Protein AF-A0A954Z255-F1 (afdb_monomer_lite)

Foldseek 3Di:
DDDDDDDPDDDDDDDDDDDDDDDDDDDDDDDDPDDDPPPPPDPPVPPPPPPPPQDALVNLLVLLCVQLVDDPVLSVQLSVLRNVLVVQLVVLVVVLDDDPVLVVLLVVLVVQCVVCVVVVPPVSVVVSVVSVVVSVVVSVVSCPVSVVSNVVSLVVSLVSSLVSDDPVSNVCSVLSSCCSVVVVPQPDQDLLNVVLLVVQLVPQPDQDPVLVVQLVVLSVVLVVVVVVCVVPPPDDPDPPPDDDPPCPVVVVVVVVVVNNVSSVVSLVSSLVSDDPVSSVSSNVSSVSNNPPPPPPPPPPPPPPDDDDDDDDDDDDDDDDDDDDDDDDD

Structure (mmCIF, N/CA/C/O backbone):
data_AF-A0A954Z255-F1
#
_entry.id   AF-A0A954Z255-F1
#
loop_
_atom_site.group_PDB
_atom_site.id
_atom_site.type_symbol
_atom_site.label_atom_id
_atom_site.label_alt_id
_atom_site.label_comp_id
_atom_site.label_asym_id
_atom_site.label_entity_id
_atom_site.label_seq_id
_atom_site.pdbx_PDB_ins_code
_atom_site.Cartn_x
_atom_site.Cartn_y
_atom_site.Cartn_z
_atom_site.occupancy
_atom_site.B_iso_or_equiv
_atom_site.auth_seq_id
_atom_site.auth_comp_id
_atom_site.auth_asym_id
_atom_site.auth_atom_id
_atom_site.pdbx_PDB_model_num
ATOM 1 N N . MET A 1 1 ? 10.035 11.587 32.155 1.00 38.03 1 MET A N 1
ATOM 2 C CA . MET A 1 1 ? 10.310 11.899 30.736 1.00 38.03 1 MET A CA 1
ATOM 3 C C . MET A 1 1 ? 9.639 10.821 29.891 1.00 38.03 1 MET A C 1
ATOM 5 O O . MET A 1 1 ? 10.026 9.667 30.000 1.00 38.03 1 MET A O 1
ATOM 9 N N . LYS A 1 2 ? 8.543 11.145 29.190 1.00 35.66 2 LYS A N 1
ATOM 10 C CA . LYS A 1 2 ? 7.736 10.174 28.426 1.00 35.66 2 LYS A CA 1
ATOM 11 C C . LYS A 1 2 ? 8.345 10.002 27.031 1.00 35.66 2 LYS A C 1
ATOM 13 O O . LYS A 1 2 ? 8.227 10.895 26.201 1.00 35.66 2 LYS A O 1
ATOM 18 N N . SER A 1 3 ? 9.007 8.878 26.787 1.00 32.59 3 SER A N 1
ATOM 19 C CA . SER A 1 3 ? 9.604 8.542 25.492 1.00 32.59 3 SER A CA 1
ATOM 20 C C . SER A 1 3 ? 8.514 8.205 24.469 1.00 32.59 3 SER A C 1
ATOM 22 O O . SER A 1 3 ? 7.921 7.130 24.524 1.00 32.59 3 SER A O 1
ATOM 24 N N . HIS A 1 4 ? 8.237 9.116 23.536 1.00 32.59 4 HIS A N 1
ATOM 25 C CA . HIS A 1 4 ? 7.459 8.812 22.333 1.00 32.59 4 HIS A CA 1
ATOM 26 C C . HIS A 1 4 ? 8.336 8.006 21.367 1.00 32.59 4 HIS A C 1
ATOM 28 O O . HIS A 1 4 ? 9.261 8.537 20.758 1.00 32.59 4 HIS A O 1
ATOM 34 N N . ARG A 1 5 ? 8.072 6.700 21.257 1.00 33.75 5 ARG A N 1
ATOM 35 C CA . ARG A 1 5 ? 8.634 5.844 20.206 1.00 33.75 5 ARG A CA 1
ATOM 36 C C . ARG A 1 5 ? 7.740 5.957 18.972 1.00 33.75 5 ARG A C 1
ATOM 38 O O . ARG A 1 5 ? 6.723 5.278 18.885 1.00 33.75 5 ARG A O 1
ATOM 45 N N . ILE A 1 6 ? 8.121 6.823 18.037 1.00 35.59 6 ILE A N 1
ATOM 46 C CA . ILE A 1 6 ? 7.519 6.899 16.701 1.00 35.59 6 ILE A CA 1
ATOM 47 C C . ILE A 1 6 ? 8.060 5.707 15.897 1.00 35.59 6 ILE A C 1
ATOM 49 O O . ILE A 1 6 ? 9.235 5.670 15.534 1.00 35.59 6 ILE A O 1
ATOM 53 N N . MET A 1 7 ? 7.226 4.685 15.686 1.00 31.86 7 MET A N 1
ATOM 54 C CA . MET A 1 7 ? 7.539 3.559 14.802 1.00 31.86 7 MET A CA 1
ATOM 55 C C . MET A 1 7 ? 7.321 3.984 13.346 1.00 31.86 7 MET A C 1
ATOM 57 O O . MET A 1 7 ? 6.190 4.030 12.875 1.00 31.86 7 MET A O 1
ATOM 61 N N . ILE A 1 8 ? 8.414 4.256 12.632 1.00 34.28 8 ILE A N 1
ATOM 62 C CA . ILE A 1 8 ? 8.422 4.516 11.186 1.00 34.28 8 ILE A CA 1
ATOM 63 C C . ILE A 1 8 ? 8.280 3.171 10.455 1.00 34.28 8 ILE A C 1
ATOM 65 O O . ILE A 1 8 ? 9.233 2.403 10.317 1.00 34.28 8 ILE A O 1
ATOM 69 N N . GLY A 1 9 ? 7.057 2.851 10.029 1.00 32.84 9 GLY A N 1
ATOM 70 C CA . GLY A 1 9 ? 6.710 1.617 9.325 1.00 32.84 9 GLY A CA 1
ATOM 71 C C . GLY A 1 9 ? 6.668 1.803 7.808 1.00 32.84 9 GLY A C 1
ATOM 72 O O . GLY A 1 9 ? 5.608 2.022 7.235 1.00 32.84 9 GLY A O 1
ATOM 73 N N . PHE A 1 10 ? 7.815 1.645 7.147 1.00 33.38 10 PHE A N 1
ATOM 74 C CA . PHE A 1 10 ? 7.992 1.710 5.689 1.00 33.38 10 PHE A CA 1
ATOM 75 C C . PHE A 1 10 ? 6.970 0.837 4.913 1.00 33.38 10 PHE A C 1
ATOM 77 O O . PHE A 1 10 ? 7.060 -0.393 4.907 1.00 33.38 10 PHE A O 1
ATOM 84 N N . CYS A 1 11 ? 6.025 1.455 4.191 1.00 34.75 11 CYS A N 1
ATOM 85 C CA . CYS A 1 11 ? 5.136 0.777 3.234 1.00 34.75 11 CYS A CA 1
ATOM 86 C C . CYS A 1 11 ? 5.281 1.364 1.821 1.00 34.75 11 CYS A C 1
ATOM 88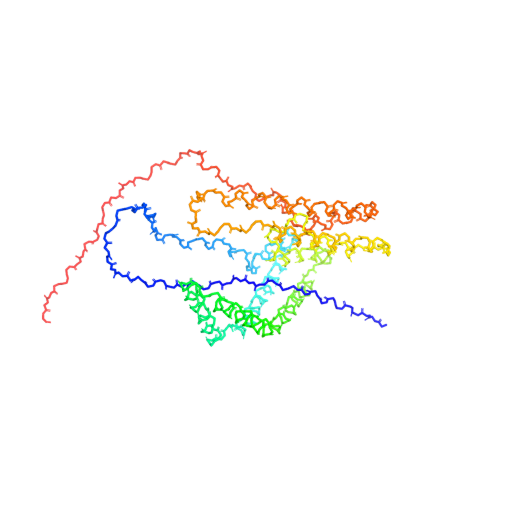 O O . CYS A 1 11 ? 4.541 2.244 1.388 1.00 34.75 11 CYS A O 1
ATOM 90 N N . VAL A 1 12 ? 6.232 0.822 1.055 1.00 35.41 12 VAL A N 1
ATOM 91 C CA . VAL A 1 12 ? 6.392 1.091 -0.381 1.00 35.41 12 VAL A CA 1
ATOM 92 C C . VAL A 1 12 ? 5.646 0.027 -1.178 1.00 35.41 12 VAL A C 1
ATOM 94 O O . VAL A 1 12 ? 6.147 -1.084 -1.303 1.00 35.41 12 VAL A O 1
ATOM 97 N N . LEU A 1 13 ? 4.474 0.355 -1.736 1.00 40.19 13 LEU A N 1
ATOM 98 C CA . LEU A 1 13 ? 3.851 -0.387 -2.846 1.00 40.19 13 LEU A CA 1
ATOM 99 C C . LEU A 1 13 ? 2.731 0.444 -3.510 1.00 40.19 13 LEU A C 1
ATOM 101 O O . LEU A 1 13 ? 1.550 0.262 -3.234 1.00 40.19 13 LEU A O 1
ATOM 105 N N . LEU A 1 14 ? 3.091 1.330 -4.446 1.00 38.03 14 LEU A N 1
ATOM 106 C CA . LEU A 1 14 ? 2.150 1.902 -5.420 1.00 38.03 14 LEU A CA 1
ATOM 107 C C . LEU A 1 14 ? 2.798 1.958 -6.809 1.00 38.03 14 LEU A C 1
ATOM 109 O O . LEU A 1 14 ? 3.447 2.927 -7.187 1.00 38.03 14 LEU A O 1
ATOM 113 N N . ALA A 1 15 ? 2.586 0.896 -7.585 1.00 41.97 15 ALA A N 1
ATOM 114 C CA . ALA A 1 15 ? 2.820 0.868 -9.023 1.00 41.97 15 ALA A CA 1
ATOM 115 C C . ALA A 1 15 ? 1.503 0.527 -9.735 1.00 41.97 15 ALA A C 1
ATOM 117 O O . ALA A 1 15 ? 0.815 -0.416 -9.346 1.00 41.97 15 ALA A O 1
ATOM 118 N N . GLY A 1 16 ? 1.173 1.272 -10.795 1.00 36.94 16 GLY A N 1
ATOM 119 C CA . GLY A 1 16 ? 0.166 0.858 -11.779 1.00 36.94 16 GLY A CA 1
ATOM 120 C C . GLY A 1 16 ? -0.993 1.829 -12.003 1.00 36.94 16 GLY A C 1
ATOM 121 O O . GLY A 1 16 ? -2.145 1.513 -11.710 1.00 36.94 16 GLY A O 1
ATOM 122 N N . LEU A 1 17 ? -0.706 2.981 -12.607 1.00 39.31 17 LEU A N 1
ATOM 123 C CA . LEU A 1 17 ? -1.680 3.746 -13.386 1.00 39.31 17 LEU A CA 1
ATOM 124 C C . LEU A 1 17 ? -1.096 3.877 -14.798 1.00 39.31 17 LEU A C 1
ATOM 126 O O . LEU A 1 17 ? -0.226 4.705 -15.041 1.00 39.31 17 LEU A O 1
ATOM 130 N N . CYS A 1 18 ? -1.502 2.967 -15.686 1.00 39.78 18 CYS A N 1
ATOM 131 C CA . CYS A 1 18 ? -1.151 2.994 -17.101 1.00 39.78 18 CYS A CA 1
ATOM 132 C C . CYS A 1 18 ? -2.041 4.008 -17.827 1.00 39.78 18 CYS A C 1
ATOM 134 O O . CYS A 1 18 ? -3.268 3.904 -17.752 1.00 39.78 18 CYS A O 1
ATOM 136 N N . SER A 1 19 ? -1.417 4.937 -18.549 1.00 39.34 19 SER A N 1
ATOM 137 C CA . SER A 1 19 ? -2.034 5.658 -19.662 1.00 39.34 19 SER A CA 1
ATOM 138 C C . SER A 1 19 ? -2.280 4.678 -20.810 1.00 39.34 19 SER A C 1
ATOM 140 O O . SER A 1 19 ? -1.422 3.856 -21.132 1.00 39.34 19 SER A O 1
ATOM 142 N N . THR A 1 20 ? -3.473 4.725 -21.390 1.00 33.75 20 THR A N 1
ATOM 143 C CA . THR A 1 20 ? -3.827 4.017 -22.623 1.00 33.75 20 THR A CA 1
ATOM 144 C C . THR A 1 20 ? -3.243 4.765 -23.822 1.00 33.75 20 THR A C 1
ATOM 146 O O . THR A 1 20 ? -3.476 5.971 -23.905 1.00 33.75 20 THR A O 1
ATOM 149 N N . PRO A 1 21 ? -2.538 4.109 -24.759 1.00 41.34 21 PRO A N 1
ATOM 150 C CA . PRO A 1 21 ? -2.228 4.729 -26.039 1.00 41.34 21 PRO A CA 1
ATOM 151 C C . PRO A 1 21 ? -3.484 4.768 -26.923 1.00 41.34 21 PRO A C 1
ATOM 153 O O . PRO A 1 21 ? -4.197 3.771 -27.052 1.00 41.34 21 PRO A O 1
ATOM 156 N N . VAL A 1 22 ? -3.739 5.928 -27.529 1.00 43.06 22 VAL A N 1
ATOM 157 C CA . VAL A 1 22 ? -4.608 6.077 -28.702 1.00 43.06 22 VAL A CA 1
ATOM 158 C C . VAL A 1 22 ? -3.923 5.346 -29.856 1.00 43.06 22 VAL A C 1
ATOM 160 O O . VAL A 1 22 ? -2.790 5.663 -30.201 1.00 43.06 22 VAL A O 1
ATOM 163 N N . SER A 1 23 ? -4.571 4.320 -30.410 1.00 49.09 23 SER A N 1
ATOM 164 C CA . SER A 1 23 ? -4.097 3.658 -31.629 1.00 49.09 23 SER A CA 1
ATOM 165 C C . SER A 1 23 ? -4.631 4.415 -32.837 1.00 49.09 23 SER A C 1
ATOM 167 O O . SER A 1 23 ? -5.836 4.422 -33.073 1.00 49.09 23 SER A O 1
ATOM 169 N N . ALA A 1 24 ? -3.730 5.053 -33.581 1.00 44.47 24 ALA A N 1
ATOM 170 C CA . ALA A 1 24 ? -4.001 5.548 -34.922 1.00 44.47 24 ALA A CA 1
ATOM 171 C C . ALA A 1 24 ? -4.117 4.347 -35.876 1.00 44.47 24 ALA A C 1
ATOM 173 O O . ALA A 1 24 ? -3.209 3.518 -35.958 1.00 44.47 24 ALA A O 1
ATOM 174 N N . GLN A 1 25 ? -5.259 4.230 -36.554 1.00 39.25 25 GLN A N 1
ATOM 175 C CA . GLN A 1 25 ? -5.482 3.245 -37.608 1.00 39.25 25 GLN A CA 1
ATOM 176 C C . GLN A 1 25 ? -4.667 3.645 -38.842 1.00 39.25 25 GLN A C 1
ATOM 178 O O . GLN A 1 25 ? -4.934 4.669 -39.464 1.00 39.25 25 GLN A O 1
ATOM 183 N N . SER A 1 26 ? -3.668 2.829 -39.177 1.00 40.38 26 SER A N 1
ATOM 184 C CA . SER A 1 26 ? -3.075 2.789 -40.513 1.00 40.38 26 SER A CA 1
ATOM 185 C C . SER A 1 26 ? -3.869 1.785 -41.340 1.00 40.38 26 SER A C 1
ATOM 187 O O . SER A 1 26 ? -3.930 0.601 -41.000 1.00 40.38 26 SER A O 1
ATOM 189 N N . ASP A 1 27 ? -4.509 2.298 -42.379 1.00 50.78 27 ASP A N 1
ATOM 190 C CA . ASP A 1 27 ? -5.245 1.570 -43.401 1.00 50.78 27 ASP A CA 1
ATOM 191 C C . ASP A 1 27 ? -4.283 1.254 -44.558 1.00 50.78 27 ASP A C 1
ATOM 193 O O . ASP A 1 27 ? -3.676 2.187 -45.092 1.00 50.78 27 ASP A O 1
ATOM 197 N N . LYS A 1 28 ? -4.083 -0.033 -44.893 1.00 44.47 28 LYS A N 1
ATOM 198 C CA . LYS A 1 28 ? -3.663 -0.551 -46.218 1.00 44.47 28 LYS A CA 1
ATOM 199 C C . LYS A 1 28 ? -3.587 -2.091 -46.230 1.00 44.47 28 LYS A C 1
ATOM 201 O O . LYS A 1 28 ? -3.225 -2.690 -45.221 1.00 44.47 28 LYS A O 1
ATOM 206 N N . GLY A 1 29 ? -3.989 -2.679 -47.369 1.00 43.31 29 GLY A N 1
ATOM 207 C CA . GLY A 1 29 ? -4.256 -4.109 -47.641 1.00 43.31 29 GLY A CA 1
ATOM 208 C C . GLY A 1 29 ? -3.037 -5.041 -47.545 1.00 43.31 29 GLY A C 1
ATOM 209 O O . GLY A 1 29 ? -1.983 -4.632 -47.078 1.00 43.31 29 GLY A O 1
ATOM 210 N N . GLU A 1 30 ? -3.063 -6.322 -47.903 1.00 42.22 30 GLU A N 1
ATOM 211 C CA . GLU A 1 30 ? -3.866 -7.134 -48.830 1.00 42.22 30 GLU A CA 1
ATOM 212 C C . GLU A 1 30 ? -3.840 -8.609 -48.353 1.00 42.22 30 GLU A C 1
ATOM 214 O O . GLU A 1 30 ? -3.198 -8.958 -47.360 1.00 42.22 30 GLU A O 1
ATOM 219 N N . ASP A 1 31 ? -4.584 -9.454 -49.057 1.00 51.31 31 ASP A N 1
ATOM 220 C CA . ASP A 1 31 ? -5.066 -10.791 -48.717 1.00 51.31 31 ASP A CA 1
ATOM 221 C C . ASP A 1 31 ? -4.037 -11.870 -48.322 1.00 51.31 31 ASP A C 1
ATOM 223 O O . ASP A 1 31 ? -3.046 -12.129 -49.001 1.00 51.31 31 ASP A O 1
ATOM 227 N N . GLY A 1 32 ? -4.375 -12.622 -47.266 1.00 41.59 32 GLY A N 1
ATOM 228 C CA . GLY A 1 32 ? -3.736 -13.891 -46.909 1.00 41.59 32 GLY A CA 1
ATOM 229 C C . GLY A 1 32 ? -4.738 -14.860 -46.254 1.00 41.59 32 GLY A C 1
ATOM 230 O O . GLY A 1 32 ? -5.440 -14.467 -45.315 1.00 41.59 32 GLY A O 1
ATOM 231 N N . PRO A 1 33 ? -4.847 -16.125 -46.711 1.00 51.81 33 PRO A N 1
ATOM 232 C CA . PRO A 1 33 ? -5.868 -17.052 -46.242 1.00 51.81 33 PRO A CA 1
ATOM 233 C C . PRO A 1 33 ? -5.452 -17.681 -44.907 1.00 51.81 33 PRO A C 1
ATOM 235 O O . PRO A 1 33 ? -4.473 -18.416 -44.810 1.00 51.81 33 PRO A O 1
ATOM 238 N N . GLY A 1 34 ? -6.220 -17.386 -43.859 1.00 46.38 34 GLY A N 1
ATOM 239 C CA . GLY A 1 34 ? -6.034 -17.967 -42.523 1.00 46.38 34 GLY A CA 1
ATOM 240 C C . GLY A 1 34 ? -6.585 -17.127 -41.371 1.00 46.38 34 GLY A C 1
ATOM 241 O O . GLY A 1 34 ? -6.186 -17.313 -40.219 1.00 46.38 34 GLY A O 1
ATOM 242 N N . ILE A 1 35 ? -7.479 -16.178 -41.663 1.00 42.88 35 ILE A N 1
ATOM 243 C CA . ILE A 1 35 ? -8.053 -15.255 -40.686 1.00 42.88 35 ILE A CA 1
ATOM 244 C C . ILE A 1 35 ? -8.985 -16.040 -39.759 1.00 42.88 35 ILE A C 1
ATOM 246 O O . ILE A 1 35 ? -10.134 -16.332 -40.086 1.00 42.88 35 ILE A O 1
ATOM 250 N N . ARG A 1 36 ? -8.492 -16.361 -38.557 1.00 51.91 36 ARG A N 1
ATOM 251 C CA . ARG A 1 36 ? -9.364 -16.651 -37.411 1.00 51.91 36 ARG A CA 1
ATOM 252 C C . ARG A 1 36 ? -10.358 -15.492 -37.299 1.00 51.91 36 ARG A C 1
ATOM 254 O O . ARG A 1 36 ? -9.891 -14.351 -37.317 1.00 51.91 36 ARG A O 1
ATOM 261 N N . PRO A 1 37 ? -11.673 -15.737 -37.165 1.00 47.69 37 PRO A N 1
ATOM 262 C CA . PRO A 1 37 ? -12.656 -14.665 -37.098 1.00 47.69 37 PRO A CA 1
ATOM 263 C C . PRO A 1 37 ? -12.237 -13.675 -36.011 1.00 47.69 37 PRO A C 1
ATOM 265 O O . PRO A 1 37 ? -12.186 -14.013 -34.824 1.00 47.69 37 PRO A O 1
ATOM 268 N N . ARG A 1 38 ? -11.860 -12.462 -36.438 1.00 52.19 38 ARG A N 1
ATOM 269 C CA . ARG A 1 38 ? -11.647 -11.325 -35.547 1.00 52.19 38 ARG A CA 1
ATOM 270 C C . ARG A 1 38 ? -12.945 -11.176 -34.773 1.00 52.19 38 ARG A C 1
ATOM 272 O O . ARG A 1 38 ? -13.984 -10.856 -35.344 1.00 52.19 38 ARG A O 1
ATOM 279 N N . ARG A 1 39 ? -12.882 -11.486 -33.479 1.00 52.66 39 ARG A N 1
ATOM 280 C CA . ARG A 1 39 ? -13.966 -11.240 -32.534 1.00 52.66 39 ARG A CA 1
ATOM 281 C C . ARG A 1 39 ? -14.413 -9.790 -32.753 1.00 52.66 39 ARG A C 1
ATOM 283 O O . ARG A 1 39 ? -13.548 -8.923 -32.641 1.00 52.66 39 ARG A O 1
ATOM 290 N N . PRO A 1 40 ? -15.686 -9.532 -33.095 1.00 47.28 40 PRO A N 1
ATOM 291 C CA . PRO A 1 40 ? -16.142 -8.183 -33.377 1.00 47.28 40 PRO A CA 1
ATOM 292 C C . PRO A 1 40 ? -15.815 -7.308 -32.169 1.00 47.28 40 PRO A C 1
ATOM 294 O O . PRO A 1 40 ? -16.218 -7.607 -31.039 1.00 47.28 40 PRO A O 1
ATOM 297 N N . GLU A 1 41 ? -15.007 -6.278 -32.409 1.00 46.97 41 GLU A N 1
ATOM 298 C CA . GLU A 1 41 ? -14.759 -5.194 -31.472 1.00 46.97 41 GLU A CA 1
ATOM 299 C C . GLU A 1 41 ? -16.074 -4.432 -31.321 1.00 46.97 41 GLU A C 1
ATOM 301 O O . GLU A 1 41 ? -16.345 -3.454 -32.007 1.00 46.97 41 GLU A O 1
ATOM 306 N N . GLY A 1 42 ? -16.954 -4.950 -30.465 1.00 42.09 42 GLY A N 1
ATOM 307 C CA . GLY A 1 42 ? -18.138 -4.218 -30.057 1.00 42.09 42 GLY A CA 1
ATOM 308 C C . GLY A 1 42 ? -17.705 -2.918 -29.362 1.00 42.09 42 GLY A C 1
ATOM 309 O O . GLY A 1 42 ? -16.772 -2.960 -28.548 1.00 42.09 42 GLY A O 1
ATOM 310 N N . PRO A 1 43 ? -18.384 -1.785 -29.612 1.00 49.56 43 PRO A N 1
ATOM 311 C CA . PRO A 1 43 ? -18.070 -0.483 -29.010 1.00 49.56 43 PRO A CA 1
ATOM 312 C C . PRO A 1 43 ? -18.171 -0.447 -27.466 1.00 49.56 43 PRO A C 1
ATOM 314 O O . PRO A 1 43 ? -17.808 0.545 -26.841 1.00 49.56 43 PRO A O 1
ATOM 317 N N . ASP A 1 44 ? -18.567 -1.551 -26.824 1.00 46.34 44 ASP A N 1
ATOM 318 C CA . ASP A 1 44 ? -18.686 -1.711 -25.368 1.00 46.34 44 ASP A CA 1
ATOM 319 C C . ASP A 1 44 ? -17.448 -2.310 -24.662 1.00 46.34 44 ASP A C 1
ATOM 321 O O . ASP A 1 44 ? -17.452 -2.551 -23.449 1.00 46.34 44 ASP A O 1
ATOM 325 N N . GLY A 1 45 ? -16.341 -2.531 -25.381 1.00 43.91 45 GLY A N 1
ATOM 326 C CA . GLY A 1 45 ? -15.133 -3.186 -24.853 1.00 43.91 45 GLY A CA 1
ATOM 327 C C . GLY A 1 45 ? -14.370 -2.447 -23.737 1.00 43.91 45 GLY A C 1
ATOM 328 O O . GLY A 1 45 ? -13.528 -3.054 -23.069 1.00 43.91 45 GLY A O 1
ATOM 329 N N . LEU A 1 46 ? -14.660 -1.168 -23.472 1.00 48.44 46 LEU A N 1
ATOM 330 C CA . LEU A 1 46 ? -13.920 -0.343 -22.499 1.00 48.44 46 LEU A CA 1
ATOM 331 C C . LEU A 1 46 ? -14.542 -0.290 -21.089 1.00 48.44 46 LEU A C 1
ATOM 333 O O . LEU A 1 46 ? -13.955 0.289 -20.171 1.00 48.44 46 LEU A O 1
ATOM 337 N N . GLN A 1 47 ? -15.678 -0.953 -20.847 1.00 45.41 47 GLN A N 1
ATOM 338 C CA . GLN A 1 47 ? -16.367 -0.885 -19.548 1.00 45.41 47 GLN A CA 1
ATOM 339 C C . GLN A 1 47 ? -15.823 -1.834 -18.462 1.00 45.41 47 GLN A C 1
ATOM 341 O O . GLN A 1 47 ? -16.344 -1.872 -17.345 1.00 45.41 47 GLN A O 1
ATOM 346 N N . ARG A 1 48 ? -14.688 -2.521 -18.674 1.00 45.22 48 ARG A N 1
ATOM 347 C CA . ARG A 1 48 ? -13.980 -3.250 -17.593 1.00 45.22 48 ARG A CA 1
ATOM 348 C C . ARG A 1 48 ? -13.255 -2.326 -16.593 1.00 45.22 48 ARG A C 1
ATOM 350 O O . ARG A 1 48 ? -12.297 -2.727 -15.936 1.00 45.22 48 ARG A O 1
ATOM 357 N N . ARG A 1 49 ? -13.759 -1.104 -16.390 1.00 48.50 49 ARG A N 1
ATOM 358 C CA . ARG A 1 49 ? -13.339 -0.140 -15.357 1.00 48.50 49 ARG A CA 1
ATOM 359 C C . ARG A 1 49 ? -14.081 -0.345 -14.020 1.00 48.50 49 ARG A C 1
ATOM 361 O O . ARG A 1 49 ? -14.171 0.569 -13.205 1.00 48.50 49 ARG A O 1
ATOM 368 N N . GLY A 1 50 ? -14.597 -1.550 -13.762 1.00 43.16 50 GLY A N 1
ATOM 369 C CA . GLY A 1 50 ? -15.489 -1.875 -12.635 1.00 43.16 50 GLY A CA 1
ATOM 370 C C . GLY A 1 50 ? -14.862 -1.937 -11.232 1.00 43.16 50 GLY A C 1
ATOM 371 O O . GLY A 1 50 ? -15.542 -2.292 -10.279 1.00 43.16 50 GLY A O 1
ATOM 372 N N . GLY A 1 51 ? -13.580 -1.607 -11.052 1.00 52.41 51 GLY A N 1
ATOM 373 C CA . GLY A 1 51 ? -12.893 -1.773 -9.759 1.00 52.41 51 GLY A CA 1
ATOM 374 C C . GLY A 1 51 ? -12.711 -0.509 -8.910 1.00 52.41 51 GLY A C 1
ATOM 375 O O . GLY A 1 51 ? -12.212 -0.610 -7.785 1.00 52.41 51 GLY A O 1
ATOM 376 N N . ARG A 1 52 ? -13.040 0.679 -9.440 1.00 53.34 52 ARG A N 1
ATOM 377 C CA . ARG A 1 52 ? -12.705 1.969 -8.801 1.00 53.34 52 ARG A CA 1
ATOM 378 C C . ARG A 1 52 ? -13.814 2.593 -7.951 1.00 53.34 52 ARG A C 1
ATOM 380 O O . ARG A 1 52 ? -13.509 3.513 -7.207 1.00 53.34 52 ARG A O 1
ATOM 387 N N . ARG A 1 53 ? -15.053 2.095 -8.017 1.00 54.31 53 ARG A N 1
ATOM 388 C CA . ARG A 1 53 ? -16.218 2.789 -7.432 1.00 54.31 53 ARG A CA 1
ATOM 389 C C . ARG A 1 53 ? -16.271 2.807 -5.894 1.00 54.31 53 ARG A C 1
ATOM 391 O O . ARG A 1 53 ? -16.914 3.684 -5.348 1.00 54.31 53 ARG A O 1
ATOM 398 N N . ASN A 1 54 ? -15.521 1.951 -5.189 1.00 60.66 54 ASN A N 1
ATOM 399 C CA . ASN A 1 54 ? -15.590 1.866 -3.716 1.00 60.66 54 ASN A CA 1
ATOM 400 C C . ASN A 1 54 ? -14.296 2.325 -3.022 1.00 60.66 54 ASN A C 1
ATOM 402 O O . ASN A 1 54 ? -13.803 1.633 -2.131 1.00 60.66 54 ASN A O 1
ATOM 406 N N . ARG A 1 55 ? -13.673 3.417 -3.482 1.00 72.25 55 ARG A N 1
ATOM 407 C CA . ARG A 1 55 ? -12.420 3.929 -2.884 1.00 72.25 55 ARG A CA 1
ATOM 408 C C . ARG A 1 55 ? -12.475 5.381 -2.400 1.00 72.25 55 ARG A C 1
ATOM 410 O O . ARG A 1 55 ? -11.474 5.826 -1.855 1.00 72.25 55 ARG A O 1
ATOM 417 N N . GLY A 1 56 ? -13.580 6.090 -2.625 1.00 88.38 56 GLY A N 1
ATOM 418 C CA . GLY A 1 56 ? -13.747 7.474 -2.170 1.00 88.38 56 GLY A CA 1
ATOM 419 C C . GLY A 1 56 ? -14.160 7.568 -0.702 1.00 88.38 56 GLY A C 1
ATOM 420 O O . GLY A 1 56 ? -14.443 6.540 -0.075 1.00 88.38 56 GLY A O 1
ATOM 421 N N . ALA A 1 57 ? -14.231 8.800 -0.195 1.00 91.69 57 ALA A N 1
ATOM 422 C CA . ALA A 1 57 ? -14.672 9.124 1.164 1.00 91.69 57 ALA A CA 1
ATOM 423 C C . ALA A 1 57 ? -15.946 8.364 1.590 1.00 91.69 57 ALA A C 1
ATOM 425 O O . ALA A 1 57 ? -15.964 7.744 2.650 1.00 91.69 57 ALA A O 1
ATOM 426 N N . ASP A 1 58 ? -16.967 8.296 0.728 1.00 91.81 58 ASP A N 1
ATOM 427 C CA . ASP A 1 58 ? -18.249 7.646 1.052 1.00 91.81 58 ASP A CA 1
ATOM 428 C C . ASP A 1 58 ? -18.111 6.137 1.314 1.00 91.81 58 ASP A C 1
ATOM 430 O O . ASP A 1 58 ? -18.786 5.573 2.171 1.00 91.81 58 ASP A O 1
ATOM 434 N N . ALA A 1 59 ? -17.190 5.463 0.618 1.00 91.06 59 ALA A N 1
ATOM 435 C CA . ALA A 1 59 ? -16.938 4.040 0.834 1.00 91.06 59 ALA A CA 1
ATOM 436 C C . ALA A 1 59 ? -16.167 3.776 2.137 1.00 91.06 59 ALA A C 1
ATOM 438 O O . ALA A 1 59 ? -16.260 2.679 2.687 1.00 91.06 59 ALA A O 1
ATOM 439 N N . GLN A 1 60 ? -15.377 4.746 2.607 1.00 92.19 60 GLN A N 1
ATOM 440 C CA . GLN A 1 60 ? -14.715 4.671 3.910 1.00 92.19 60 GLN A CA 1
ATOM 441 C C . GLN A 1 60 ? -15.711 4.957 5.028 1.00 92.19 60 GLN A C 1
ATOM 443 O O . GLN A 1 60 ? -15.769 4.186 5.982 1.00 92.19 60 GLN A O 1
ATOM 448 N N . LEU A 1 61 ? -16.547 5.985 4.853 1.00 94.88 61 LEU A N 1
ATOM 449 C CA . LEU A 1 61 ? -17.628 6.314 5.773 1.00 94.88 61 LEU A CA 1
ATOM 450 C C . LEU A 1 61 ? -18.571 5.129 5.968 1.00 94.88 61 LEU A C 1
ATOM 452 O O . LEU A 1 61 ? -18.854 4.782 7.104 1.00 94.88 61 LEU A O 1
ATOM 456 N N . ALA A 1 62 ? -19.002 4.470 4.888 1.00 93.56 62 ALA A N 1
ATOM 457 C CA . ALA A 1 62 ? -19.879 3.303 4.983 1.00 93.56 62 ALA A CA 1
ATOM 458 C C . ALA A 1 62 ? -19.281 2.205 5.880 1.00 93.56 62 ALA A C 1
ATOM 460 O O . ALA A 1 62 ? -19.971 1.671 6.737 1.00 93.56 62 ALA A O 1
ATOM 461 N N . LYS A 1 63 ? -17.978 1.922 5.755 1.00 92.31 63 LYS A N 1
ATOM 462 C CA . LYS A 1 63 ? -17.304 0.925 6.601 1.00 92.31 63 LYS A CA 1
ATOM 463 C C . LYS A 1 63 ? -17.192 1.358 8.061 1.00 92.31 63 LYS A C 1
ATOM 465 O O . LYS A 1 63 ? -17.422 0.543 8.945 1.00 92.31 63 LYS A O 1
ATOM 470 N N . LEU A 1 64 ? -16.818 2.617 8.303 1.00 94.38 64 LEU A N 1
ATOM 471 C CA . LEU A 1 64 ? -16.730 3.164 9.659 1.00 94.38 64 LEU A CA 1
ATOM 472 C C . LEU A 1 64 ? -18.107 3.162 10.326 1.00 94.38 64 LEU A C 1
ATOM 474 O O . LEU A 1 64 ? -18.235 2.759 11.475 1.00 94.38 64 LEU A O 1
ATOM 478 N N . ASN A 1 65 ? -19.142 3.538 9.580 1.00 96.06 65 ASN A N 1
ATOM 479 C CA . ASN A 1 65 ? -20.520 3.522 10.036 1.00 96.06 65 ASN A CA 1
ATOM 480 C C . ASN A 1 65 ? -21.017 2.104 10.348 1.00 96.06 65 ASN A C 1
ATOM 482 O O . ASN A 1 65 ? -21.610 1.891 11.400 1.00 96.06 65 ASN A O 1
ATOM 486 N N . ASP A 1 66 ? -20.751 1.137 9.468 1.00 94.38 66 ASP A N 1
ATOM 487 C CA . ASP A 1 66 ? -21.154 -0.258 9.672 1.00 94.38 66 ASP A CA 1
ATOM 488 C C . ASP A 1 66 ? -20.502 -0.868 10.925 1.00 94.38 66 ASP A C 1
ATOM 490 O O . ASP A 1 66 ? -21.132 -1.670 11.615 1.00 94.38 66 ASP A O 1
ATOM 494 N N . ALA A 1 67 ? -19.257 -0.488 11.227 1.00 93.44 67 ALA A N 1
ATOM 495 C CA . ALA A 1 67 ? -18.511 -1.026 12.360 1.00 93.44 67 ALA A CA 1
ATOM 496 C C . ALA A 1 67 ? -18.791 -0.293 13.684 1.00 93.44 67 ALA A C 1
ATOM 498 O O . ALA A 1 67 ? -18.996 -0.942 14.706 1.00 93.44 67 ALA A O 1
ATOM 499 N N . LEU A 1 68 ? -18.833 1.043 13.670 1.00 95.62 68 LEU A N 1
ATOM 500 C CA . LEU A 1 68 ? -18.887 1.882 14.879 1.00 95.62 68 LEU A CA 1
ATOM 501 C C . LEU A 1 68 ? -20.282 2.434 15.178 1.00 95.62 68 LEU A C 1
ATOM 503 O O . LEU A 1 68 ? -20.477 3.060 16.220 1.00 95.62 68 LEU A O 1
ATOM 507 N N . LYS A 1 69 ? -21.244 2.213 14.270 1.00 96.81 69 LYS A N 1
ATOM 508 C CA . LYS A 1 69 ? -22.630 2.696 14.373 1.00 96.81 69 LYS A CA 1
ATOM 509 C C . LYS A 1 69 ? -22.679 4.190 14.697 1.00 96.81 69 LYS A C 1
ATOM 511 O O . LYS A 1 69 ? -23.245 4.598 15.707 1.00 96.81 69 LYS A O 1
ATOM 516 N N . LEU A 1 70 ? -22.032 4.982 13.847 1.00 97.25 70 LEU A N 1
ATOM 517 C CA . LEU A 1 70 ? -21.955 6.434 13.995 1.00 97.25 70 LEU A CA 1
ATOM 518 C C . LEU A 1 70 ? -23.365 7.045 14.004 1.00 97.25 70 LEU A C 1
ATOM 520 O O . LEU A 1 70 ? -24.228 6.631 13.221 1.00 97.25 70 LEU A O 1
ATOM 524 N N . ASP A 1 71 ? -23.600 8.038 14.860 1.00 98.06 71 ASP A N 1
ATOM 525 C CA . ASP A 1 71 ? -24.832 8.827 14.793 1.00 98.06 71 ASP A CA 1
ATOM 526 C C . ASP A 1 71 ? -24.833 9.766 13.570 1.00 98.06 71 ASP A C 1
ATOM 528 O O . ASP A 1 71 ? -23.855 9.862 12.826 1.00 98.06 71 ASP A O 1
ATOM 532 N N . GLU A 1 72 ? -25.959 10.425 13.293 1.00 97.75 72 GLU A N 1
ATOM 533 C CA . GLU A 1 72 ? -26.090 11.259 12.092 1.00 97.75 72 GLU A CA 1
ATOM 534 C C . GLU A 1 72 ? -25.172 12.491 12.115 1.00 97.75 72 GLU A C 1
ATOM 536 O O . GLU A 1 72 ? -24.635 12.887 11.079 1.00 97.75 72 GLU A O 1
ATOM 541 N N . THR A 1 73 ? -24.929 13.066 13.293 1.00 98.06 73 THR A N 1
ATOM 542 C CA . THR A 1 73 ? -24.018 14.203 13.458 1.00 98.06 73 THR A CA 1
ATOM 543 C C . THR A 1 73 ? -22.579 13.756 13.210 1.00 98.06 73 THR A C 1
ATOM 545 O O . THR A 1 73 ? -21.897 14.328 12.358 1.00 98.06 73 THR A O 1
ATOM 548 N N . GLN A 1 74 ? -22.146 12.669 13.856 1.00 97.81 74 GLN A N 1
ATOM 549 C CA . GLN A 1 74 ? -20.832 12.053 13.665 1.00 97.81 74 GLN A CA 1
ATOM 550 C C . GLN A 1 74 ? -20.600 11.655 12.206 1.00 97.81 74 GLN A C 1
ATOM 552 O O . GLN A 1 74 ? -19.529 11.915 11.663 1.00 97.81 74 GLN A O 1
ATOM 557 N N . LYS A 1 75 ? -21.596 11.057 11.535 1.00 97.69 75 LYS A N 1
ATOM 558 C CA . LYS A 1 75 ? -21.489 10.699 10.112 1.00 97.69 75 LYS A CA 1
ATOM 559 C C . LYS A 1 75 ? -21.190 11.914 9.245 1.00 97.69 75 LYS A C 1
ATOM 561 O O . LYS A 1 75 ? -20.300 11.832 8.401 1.00 97.69 75 LYS A O 1
ATOM 566 N N . ASN A 1 76 ? -21.902 13.020 9.452 1.00 97.75 76 ASN A N 1
ATOM 567 C CA . ASN A 1 76 ? -21.703 14.243 8.677 1.00 97.75 76 ASN A CA 1
ATOM 568 C C . ASN A 1 76 ? -20.315 14.854 8.925 1.00 97.75 76 ASN A C 1
ATOM 570 O O . ASN A 1 76 ? -19.623 15.215 7.969 1.00 97.75 76 ASN A O 1
ATOM 574 N N . GLU A 1 77 ? -19.871 14.907 10.184 1.00 97.88 77 GLU A N 1
ATOM 575 C CA . GLU A 1 77 ? -18.542 15.416 10.543 1.00 97.88 77 GLU A CA 1
ATOM 576 C C . GLU A 1 77 ? -17.416 14.535 9.977 1.00 97.88 77 GLU A C 1
ATOM 578 O O . GLU A 1 77 ? -16.513 15.032 9.300 1.00 97.88 77 GLU A O 1
ATOM 583 N N . VAL A 1 78 ? -17.502 13.214 10.160 1.00 97.06 78 VAL A N 1
ATOM 584 C CA . VAL A 1 78 ? -16.526 12.251 9.626 1.00 97.06 78 VAL A CA 1
ATOM 585 C C . VAL A 1 78 ? -16.521 12.272 8.096 1.00 97.06 78 VAL A C 1
ATOM 587 O O . VAL A 1 78 ? -15.454 12.216 7.483 1.00 97.06 78 VAL A O 1
ATOM 590 N N . GLN A 1 79 ? -17.679 12.405 7.439 1.00 97.19 79 GLN A N 1
ATOM 591 C CA . GLN A 1 79 ? -17.739 12.535 5.982 1.00 97.19 79 GLN A CA 1
ATOM 592 C C . GLN A 1 79 ? -17.020 13.799 5.496 1.00 97.19 79 GLN A C 1
ATOM 594 O O . GLN A 1 79 ? -16.309 13.744 4.487 1.00 97.19 79 GLN A O 1
ATOM 599 N N . ALA A 1 80 ? -17.190 14.926 6.192 1.00 97.81 80 ALA A N 1
ATOM 600 C CA . ALA A 1 80 ? -16.504 16.171 5.864 1.00 97.81 80 ALA A CA 1
ATOM 601 C C . ALA A 1 80 ? -14.980 16.024 6.011 1.00 97.81 80 ALA A C 1
ATOM 603 O O . ALA A 1 80 ? -14.248 16.375 5.081 1.00 97.81 80 ALA A O 1
ATOM 604 N N . LEU A 1 81 ? -14.509 15.417 7.108 1.00 97.62 81 LEU A N 1
ATOM 605 C CA . LEU A 1 81 ? -13.088 15.125 7.336 1.00 97.62 81 LEU A CA 1
ATOM 606 C C . LEU A 1 81 ? -12.506 14.214 6.244 1.00 97.62 81 LEU A C 1
ATOM 608 O O . LEU A 1 81 ? -11.458 14.516 5.669 1.00 97.62 81 LEU A O 1
ATOM 612 N N . LEU A 1 82 ? -13.211 13.138 5.879 1.00 96.12 82 LEU A N 1
ATOM 613 C CA . LEU A 1 82 ? -12.781 12.216 4.822 1.00 96.12 82 LEU A CA 1
ATOM 614 C C . LEU A 1 82 ? -12.700 12.895 3.447 1.00 96.12 82 LEU A C 1
ATOM 616 O O . LEU A 1 82 ? -11.751 12.649 2.698 1.00 96.12 82 LEU A O 1
ATOM 620 N N . LYS A 1 83 ? -13.663 13.763 3.106 1.00 97.06 83 LYS A N 1
ATOM 621 C CA . LYS A 1 83 ? -13.647 14.539 1.853 1.00 97.06 83 LYS A CA 1
ATOM 622 C C . LYS A 1 83 ? -12.498 15.548 1.827 1.00 97.06 83 LYS A C 1
ATOM 624 O O . LYS A 1 83 ? -11.808 15.647 0.812 1.00 97.06 83 LYS A O 1
ATOM 629 N N . ALA A 1 84 ? -12.263 16.255 2.933 1.00 97.50 84 ALA A N 1
ATOM 630 C CA . ALA A 1 84 ? -11.149 17.193 3.063 1.00 97.50 84 ALA A CA 1
ATOM 631 C C . ALA A 1 84 ? -9.795 16.478 2.930 1.00 97.50 84 ALA A C 1
ATOM 633 O O . ALA A 1 84 ? -8.920 16.920 2.183 1.00 97.50 84 ALA A O 1
ATOM 634 N N . HIS A 1 85 ? -9.645 15.320 3.574 1.00 95.62 85 HIS A N 1
ATOM 635 C CA . HIS A 1 85 ? -8.464 14.481 3.421 1.00 95.62 85 HIS A CA 1
ATOM 636 C C . HIS A 1 85 ? -8.292 13.983 1.979 1.00 95.62 85 HIS A C 1
ATOM 638 O O . HIS A 1 85 ? -7.193 14.059 1.434 1.00 95.62 85 HIS A O 1
ATOM 644 N N . GLU A 1 86 ? -9.356 13.524 1.309 1.00 95.44 86 GLU A N 1
ATOM 645 C CA . GLU A 1 86 ? -9.278 13.118 -0.101 1.00 95.44 86 GLU A CA 1
ATOM 646 C C . GLU A 1 86 ? -8.796 14.266 -1.005 1.00 95.44 86 GLU A C 1
ATOM 648 O O . GLU A 1 86 ? -7.956 14.040 -1.883 1.00 95.44 86 GLU A O 1
ATOM 653 N N . ALA A 1 87 ? -9.278 15.491 -0.770 1.00 96.62 87 ALA A N 1
ATOM 654 C CA . ALA A 1 87 ? -8.821 16.684 -1.478 1.00 96.62 87 ALA A CA 1
ATOM 655 C C . ALA A 1 87 ? -7.330 16.965 -1.222 1.00 96.62 87 ALA A C 1
ATOM 657 O O . ALA A 1 87 ? -6.577 17.127 -2.180 1.00 96.62 87 ALA A O 1
ATOM 658 N N . LYS A 1 88 ? -6.877 16.905 0.037 1.00 96.94 88 LYS A N 1
ATOM 659 C CA . LYS A 1 88 ? -5.463 17.097 0.402 1.00 96.94 88 LYS A CA 1
ATOM 660 C C . LYS A 1 88 ? -4.546 16.045 -0.229 1.00 96.94 88 LYS A C 1
ATOM 662 O O . LYS A 1 88 ? -3.494 16.368 -0.769 1.00 96.94 88 LYS A O 1
ATOM 667 N N . ILE A 1 89 ? -4.946 14.773 -0.221 1.00 94.94 89 ILE A N 1
ATOM 668 C CA . ILE A 1 89 ? -4.184 13.697 -0.875 1.00 94.94 89 ILE A CA 1
ATOM 669 C C . ILE A 1 89 ? -4.125 13.905 -2.392 1.00 94.94 89 ILE A C 1
ATOM 671 O O . ILE A 1 89 ? -3.121 13.559 -3.020 1.00 94.94 89 ILE A O 1
ATOM 675 N N . ARG A 1 90 ? -5.192 14.435 -3.001 1.00 95.75 90 ARG A N 1
ATOM 676 C CA . ARG A 1 90 ? -5.205 14.786 -4.425 1.00 95.75 90 ARG A CA 1
ATOM 677 C C . ARG A 1 90 ? -4.232 15.924 -4.717 1.00 95.75 90 ARG A C 1
ATOM 679 O O . ARG A 1 90 ? -3.399 15.749 -5.594 1.00 95.75 90 ARG A O 1
ATOM 686 N N . GLU A 1 91 ? -4.275 16.999 -3.938 1.00 96.56 91 GLU A N 1
ATOM 687 C CA . GLU A 1 91 ? -3.352 18.134 -4.045 1.00 96.56 91 GLU A CA 1
ATOM 688 C C . GLU A 1 91 ? -1.888 17.689 -3.937 1.00 96.56 91 GLU A C 1
ATOM 690 O O . GLU A 1 91 ? -1.089 17.983 -4.826 1.00 96.56 91 GLU A O 1
ATOM 695 N N . ILE A 1 92 ? -1.556 16.878 -2.921 1.00 95.12 92 ILE A N 1
ATOM 696 C CA . ILE A 1 92 ? -0.213 16.301 -2.784 1.00 95.12 92 ILE A CA 1
ATOM 697 C C . ILE A 1 92 ? 0.133 15.504 -4.046 1.00 95.12 92 ILE A C 1
ATOM 699 O O . ILE A 1 92 ? 1.179 15.709 -4.640 1.00 95.12 92 ILE A O 1
ATOM 703 N N . ARG A 1 93 ? -0.733 14.605 -4.522 1.00 93.44 93 ARG A N 1
ATOM 704 C CA . ARG A 1 93 ? -0.422 13.789 -5.712 1.00 93.44 93 ARG A CA 1
ATOM 705 C C . ARG A 1 93 ? -0.249 14.610 -6.985 1.00 93.44 93 ARG A C 1
ATOM 707 O O . ARG A 1 93 ? 0.599 14.252 -7.801 1.00 93.44 93 ARG A O 1
ATOM 714 N N . ASP A 1 94 ? -1.037 15.661 -7.154 1.00 94.56 94 ASP A N 1
ATOM 715 C CA . ASP A 1 94 ? -0.973 16.532 -8.322 1.00 94.56 94 ASP A CA 1
ATOM 716 C C . ASP A 1 94 ? 0.335 17.337 -8.330 1.00 94.56 94 ASP A C 1
ATOM 718 O O . ASP A 1 94 ? 0.968 17.442 -9.381 1.00 94.56 94 ASP A O 1
ATOM 722 N N . GLY A 1 95 ? 0.818 17.771 -7.158 1.00 94.94 95 GLY A N 1
ATOM 723 C CA . GLY A 1 95 ? 2.129 18.417 -7.006 1.00 94.94 95 GLY A CA 1
ATOM 724 C C . GLY A 1 95 ? 3.323 17.524 -7.373 1.00 94.94 95 GLY A C 1
ATOM 725 O O . GLY A 1 95 ? 4.375 18.022 -7.764 1.00 94.94 95 GLY A O 1
ATOM 726 N N . PHE A 1 96 ? 3.157 16.199 -7.322 1.00 94.50 96 PHE A N 1
ATOM 727 C CA . PHE A 1 96 ? 4.195 15.226 -7.689 1.00 94.50 96 PHE A CA 1
ATOM 728 C C . PHE A 1 96 ? 3.869 14.447 -8.971 1.00 94.50 96 PHE A C 1
ATOM 730 O O . PHE A 1 96 ? 4.358 13.331 -9.195 1.00 94.50 96 PHE A O 1
ATOM 737 N N . ARG A 1 97 ? 3.047 15.022 -9.854 1.00 93.62 97 ARG A N 1
ATOM 738 C CA . ARG A 1 97 ? 2.797 14.447 -11.179 1.00 93.62 97 ARG A CA 1
ATOM 739 C C . ARG A 1 97 ? 4.122 14.299 -11.959 1.00 93.62 97 ARG A C 1
ATOM 741 O O . ARG A 1 97 ? 5.062 15.065 -11.727 1.00 93.62 97 ARG A O 1
ATOM 748 N N . PRO A 1 98 ? 4.260 13.284 -12.835 1.00 92.81 98 PRO A N 1
ATOM 749 C CA . PRO A 1 98 ? 5.407 13.207 -13.733 1.00 92.81 98 PRO A CA 1
ATOM 750 C C . PRO A 1 98 ? 5.520 14.460 -14.600 1.00 92.81 98 PRO A C 1
ATOM 752 O O . PRO A 1 98 ? 4.493 14.917 -15.113 1.00 92.81 98 PRO A O 1
ATOM 755 N N . SER A 1 99 ? 6.729 15.007 -14.733 1.00 94.88 99 SER A N 1
ATOM 756 C CA . SER A 1 99 ? 6.968 16.136 -15.639 1.00 94.88 99 SER A CA 1
ATOM 757 C C . SER A 1 99 ? 6.828 15.682 -17.103 1.00 94.88 99 SER A C 1
ATOM 759 O O . SER A 1 99 ? 6.922 14.482 -17.377 1.00 94.88 99 SER A O 1
ATOM 761 N N . PRO A 1 100 ? 6.590 16.601 -18.057 1.00 95.94 100 PRO A N 1
ATOM 762 C CA . PRO A 1 100 ? 6.593 16.265 -19.482 1.00 95.94 100 PRO A CA 1
ATOM 763 C C . PRO A 1 100 ? 7.896 15.582 -19.919 1.00 95.94 100 PRO A C 1
ATOM 765 O O . PRO A 1 100 ? 7.845 14.537 -20.556 1.00 95.94 100 PRO A O 1
ATOM 768 N N . GLU A 1 101 ? 9.042 16.084 -19.456 1.00 95.44 101 GLU A N 1
ATOM 769 C CA . GLU A 1 101 ? 10.365 15.510 -19.740 1.00 95.44 101 GLU A CA 1
ATOM 770 C C . GLU A 1 101 ? 10.512 14.074 -19.206 1.00 95.44 101 GLU A C 1
ATOM 772 O O . GLU A 1 101 ? 10.970 13.189 -19.923 1.00 95.44 101 GLU A O 1
ATOM 777 N N . GLU A 1 102 ? 10.056 13.791 -17.976 1.00 93.62 102 GLU A N 1
ATOM 778 C CA . GLU A 1 102 ? 10.059 12.423 -17.426 1.00 93.62 102 GLU A CA 1
ATOM 779 C C . GLU A 1 102 ? 9.153 11.479 -18.239 1.00 93.62 102 GLU A C 1
ATOM 781 O O . GLU A 1 102 ? 9.407 10.273 -18.332 1.00 93.62 102 GLU A O 1
ATOM 786 N N . LEU A 1 103 ? 8.049 11.997 -18.791 1.00 95.31 103 LEU A N 1
ATOM 787 C CA . LEU A 1 103 ? 7.147 11.216 -19.637 1.00 95.31 103 LEU A CA 1
ATOM 788 C C . LEU A 1 103 ? 7.791 10.900 -20.988 1.00 95.31 103 LEU A C 1
ATOM 790 O O . LEU A 1 103 ? 7.726 9.740 -21.401 1.00 95.31 103 LEU A O 1
ATOM 794 N N . GLU A 1 104 ? 8.432 11.884 -21.616 1.00 97.06 104 GLU A N 1
ATOM 795 C CA . GLU A 1 104 ? 9.190 11.728 -22.861 1.00 97.06 104 GLU A CA 1
ATOM 796 C C . GLU A 1 104 ? 10.363 10.759 -22.682 1.00 97.06 104 GLU A C 1
ATOM 798 O O . GLU A 1 104 ? 10.526 9.837 -23.480 1.00 97.06 104 GLU A O 1
ATOM 803 N N . GLU A 1 105 ? 11.126 10.867 -21.590 1.00 95.94 105 GLU A N 1
ATOM 804 C CA . GLU A 1 105 ? 12.215 9.930 -21.291 1.00 95.94 105 GLU A CA 1
ATOM 805 C C . GLU A 1 105 ? 11.686 8.493 -21.162 1.00 95.94 105 GLU A C 1
ATOM 807 O O . GLU A 1 105 ? 12.226 7.548 -21.744 1.00 95.94 105 GLU A O 1
ATOM 812 N N . MET A 1 106 ? 10.588 8.309 -20.426 1.00 95.50 106 MET A N 1
ATOM 813 C CA . MET A 1 106 ? 9.963 6.998 -20.263 1.00 95.50 106 MET A CA 1
ATOM 814 C C . MET A 1 106 ? 9.360 6.456 -21.563 1.00 95.50 106 MET A C 1
ATOM 816 O O . MET A 1 106 ? 9.246 5.234 -21.703 1.00 95.50 106 MET A O 1
ATOM 820 N N . GLU A 1 107 ? 8.934 7.320 -22.481 1.00 97.00 107 GLU A N 1
ATOM 821 C CA . GLU A 1 107 ? 8.482 6.946 -23.820 1.00 97.00 107 GLU A CA 1
ATOM 822 C C . GLU A 1 107 ? 9.659 6.517 -24.696 1.00 97.00 107 GLU A C 1
ATOM 824 O O . GLU A 1 107 ? 9.647 5.386 -25.183 1.00 97.00 107 GLU A O 1
ATOM 829 N N . ALA A 1 108 ? 10.727 7.314 -24.750 1.00 97.62 108 ALA A N 1
ATOM 830 C CA . ALA A 1 108 ? 11.961 6.983 -25.456 1.00 97.62 108 ALA A CA 1
ATOM 831 C C . ALA A 1 108 ? 12.535 5.632 -24.997 1.00 97.62 108 ALA A C 1
ATOM 833 O O . ALA A 1 108 ? 12.843 4.767 -25.814 1.00 97.62 108 ALA A O 1
ATOM 834 N N . ILE A 1 109 ? 12.576 5.368 -23.684 1.00 97.31 109 ILE A N 1
ATOM 835 C CA . ILE A 1 109 ? 13.039 4.073 -23.160 1.00 97.31 109 ILE A CA 1
ATOM 836 C C . ILE A 1 109 ? 12.148 2.906 -23.633 1.00 97.31 109 ILE A C 1
ATOM 838 O O . ILE A 1 109 ? 12.641 1.794 -23.843 1.00 97.31 109 ILE A O 1
ATOM 842 N N . ARG A 1 110 ? 10.831 3.110 -23.785 1.00 96.88 110 ARG A N 1
ATOM 843 C CA . ARG A 1 110 ? 9.918 2.066 -24.292 1.00 96.88 110 ARG A CA 1
ATOM 844 C C . ARG A 1 110 ? 10.104 1.827 -25.782 1.00 96.88 110 ARG A C 1
ATOM 846 O O . ARG A 1 110 ? 10.000 0.675 -26.204 1.00 96.88 110 ARG A O 1
ATOM 853 N N . GLU A 1 111 ? 10.343 2.879 -26.554 1.00 97.88 111 GLU A N 1
ATOM 854 C CA . GLU A 1 111 ? 10.638 2.775 -27.981 1.00 97.88 111 GLU A CA 1
ATOM 855 C C . GLU A 1 111 ? 11.970 2.067 -28.221 1.00 97.88 111 GLU A C 1
ATOM 857 O O . GLU A 1 111 ? 12.011 1.111 -28.995 1.00 97.88 111 GLU A O 1
ATOM 862 N N . ASP A 1 112 ? 13.019 2.435 -27.482 1.00 97.44 112 ASP A N 1
ATOM 863 C CA . ASP A 1 112 ? 14.319 1.757 -27.518 1.00 97.44 112 ASP A CA 1
ATOM 864 C C . ASP A 1 112 ? 14.179 0.275 -27.149 1.00 97.44 112 ASP A C 1
ATOM 866 O O . ASP A 1 112 ? 14.726 -0.592 -27.824 1.00 97.44 112 ASP A O 1
ATOM 870 N N . LEU A 1 113 ? 13.375 -0.049 -26.128 1.00 96.69 113 LEU A N 1
ATOM 871 C CA . LEU A 1 113 ? 13.114 -1.439 -25.746 1.00 96.69 113 LEU A CA 1
ATOM 872 C C . LEU A 1 113 ? 12.349 -2.211 -26.835 1.00 96.69 113 LEU A C 1
ATOM 874 O O . LEU A 1 113 ? 12.568 -3.412 -26.995 1.00 96.69 113 LEU A O 1
ATOM 878 N N . ARG A 1 114 ? 11.422 -1.557 -27.548 1.00 97.62 114 ARG A N 1
ATOM 879 C CA . ARG A 1 114 ? 10.701 -2.170 -28.674 1.00 97.62 114 ARG A CA 1
ATOM 880 C C . ARG A 1 114 ? 11.679 -2.475 -29.809 1.00 97.62 114 ARG A C 1
ATOM 882 O O . ARG A 1 114 ? 11.749 -3.622 -30.225 1.00 97.62 114 ARG A O 1
ATOM 889 N N . ARG A 1 115 ? 12.497 -1.496 -30.198 1.00 97.62 115 ARG A N 1
ATOM 890 C CA . ARG A 1 115 ? 13.523 -1.636 -31.241 1.00 97.62 115 ARG A CA 1
ATOM 891 C C . ARG A 1 115 ? 14.547 -2.722 -30.910 1.00 97.62 115 ARG A C 1
ATOM 893 O O . ARG A 1 115 ? 14.726 -3.646 -31.691 1.00 97.62 115 ARG A O 1
ATOM 900 N N . ALA A 1 116 ? 15.104 -2.691 -29.698 1.00 97.31 116 ALA A N 1
ATOM 901 C CA . ALA A 1 116 ? 16.036 -3.706 -29.207 1.00 97.31 116 ALA A CA 1
ATOM 902 C C . ALA A 1 116 ? 15.436 -5.117 -29.243 1.00 97.31 116 ALA A C 1
ATOM 904 O O . ALA A 1 116 ? 16.130 -6.104 -29.468 1.00 97.31 116 ALA A O 1
ATOM 905 N N . ARG A 1 117 ? 14.126 -5.233 -28.999 1.00 95.81 117 ARG A N 1
ATOM 906 C CA . ARG A 1 117 ? 13.424 -6.512 -29.075 1.00 95.81 117 ARG A CA 1
ATOM 907 C C . ARG A 1 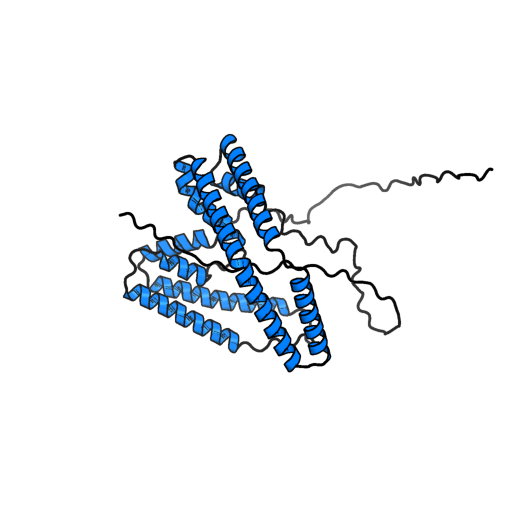117 ? 13.252 -6.984 -30.515 1.00 95.81 117 ARG A C 1
ATOM 909 O O . ARG A 1 117 ? 13.419 -8.176 -30.753 1.00 95.81 117 ARG A O 1
ATOM 916 N N . ASP A 1 118 ? 12.904 -6.083 -31.425 1.00 96.25 118 ASP A N 1
ATOM 917 C CA . ASP A 1 118 ? 12.703 -6.399 -32.840 1.00 96.25 118 ASP A CA 1
ATOM 918 C C . ASP A 1 118 ? 14.035 -6.807 -33.504 1.00 96.25 118 ASP A C 1
ATOM 920 O O . ASP A 1 118 ? 14.078 -7.759 -34.280 1.00 96.25 118 ASP A O 1
ATOM 924 N N . GLU A 1 119 ? 15.141 -6.175 -33.103 1.00 97.62 119 GLU A N 1
ATOM 925 C CA . GLU A 1 119 ? 16.509 -6.464 -33.567 1.00 97.62 119 GLU A CA 1
ATOM 926 C C . GLU A 1 119 ? 17.194 -7.617 -32.802 1.00 97.62 119 GLU A C 1
ATOM 928 O O . GLU A 1 119 ? 18.283 -8.050 -33.169 1.00 97.62 119 GLU A O 1
ATOM 933 N N . ASN A 1 120 ? 16.563 -8.150 -31.748 1.00 95.75 120 ASN A N 1
ATOM 934 C CA . ASN A 1 120 ? 17.162 -9.097 -30.794 1.00 95.75 120 ASN A CA 1
ATOM 935 C C . ASN A 1 120 ? 18.475 -8.600 -30.142 1.00 95.75 120 ASN A C 1
ATOM 937 O O . ASN A 1 120 ? 19.295 -9.410 -29.706 1.00 95.75 120 ASN A O 1
ATOM 941 N N . ASP A 1 121 ? 18.652 -7.285 -30.003 1.00 97.94 121 ASP A N 1
ATOM 942 C CA . ASP A 1 121 ? 19.804 -6.676 -29.337 1.00 97.94 121 ASP A CA 1
ATOM 943 C C . ASP A 1 121 ? 19.688 -6.815 -27.808 1.00 97.94 121 ASP A C 1
ATOM 945 O O . ASP A 1 121 ? 18.975 -6.083 -27.106 1.00 97.94 121 ASP A O 1
ATOM 949 N N . THR A 1 122 ? 20.408 -7.796 -27.262 1.00 96.62 122 THR A N 1
ATOM 950 C CA . THR A 1 122 ? 20.425 -8.070 -25.823 1.00 96.62 122 THR A CA 1
ATOM 951 C C . THR A 1 122 ? 21.126 -6.997 -25.000 1.00 96.62 122 THR A C 1
ATOM 953 O O . THR A 1 122 ? 20.752 -6.801 -23.839 1.00 96.62 122 THR A O 1
ATOM 956 N N . GLU A 1 123 ? 22.106 -6.295 -25.570 1.00 97.75 123 GLU A N 1
ATOM 957 C CA . GLU A 1 123 ? 22.833 -5.236 -24.870 1.00 97.75 123 GLU A CA 1
ATOM 958 C C . GLU A 1 123 ? 21.968 -3.986 -24.736 1.00 97.75 123 GLU A C 1
ATOM 960 O O . GLU A 1 123 ? 21.859 -3.419 -23.644 1.00 97.75 123 GLU A O 1
ATOM 965 N N . LEU A 1 124 ? 21.281 -3.592 -25.812 1.00 96.50 124 LEU A N 1
ATOM 966 C CA . LEU A 1 124 ? 20.355 -2.465 -25.783 1.00 96.50 124 LEU A CA 1
ATOM 967 C C . LEU A 1 124 ? 19.172 -2.752 -24.849 1.00 96.50 124 LEU A C 1
ATOM 969 O O . LEU A 1 124 ? 18.813 -1.905 -24.031 1.00 96.50 124 LEU A O 1
ATOM 973 N N . MET A 1 125 ? 18.637 -3.980 -24.854 1.00 96.88 125 MET A N 1
ATOM 974 C CA . MET A 1 125 ? 17.621 -4.389 -23.876 1.00 96.88 125 MET A CA 1
ATOM 975 C C . MET A 1 125 ? 18.106 -4.264 -22.423 1.00 96.88 125 MET A C 1
ATOM 977 O O . MET A 1 125 ? 17.317 -3.873 -21.554 1.00 96.88 125 MET A O 1
ATOM 981 N N . ALA A 1 126 ? 19.365 -4.608 -22.133 1.00 96.50 126 ALA A N 1
ATOM 982 C CA . ALA A 1 126 ? 19.945 -4.446 -20.800 1.00 96.50 126 ALA A CA 1
ATOM 983 C C . ALA A 1 126 ? 20.059 -2.959 -20.423 1.00 96.50 126 ALA A C 1
ATOM 985 O O . ALA A 1 126 ? 19.516 -2.557 -19.392 1.00 96.50 126 ALA A O 1
ATOM 986 N N . LYS A 1 127 ? 20.621 -2.127 -21.312 1.00 97.38 127 LYS A N 1
ATOM 987 C CA . LYS A 1 127 ? 20.727 -0.668 -21.128 1.00 97.38 127 LYS A CA 1
ATOM 988 C C . LYS A 1 127 ? 19.363 -0.013 -20.879 1.00 97.38 127 LYS A C 1
ATOM 990 O O . LYS A 1 127 ? 19.222 0.787 -19.956 1.00 97.38 127 LYS A O 1
ATOM 995 N N . CYS A 1 128 ? 18.321 -0.389 -21.627 1.00 97.44 128 CYS A N 1
ATOM 996 C CA . CYS A 1 128 ? 16.958 0.106 -21.403 1.00 97.44 128 CYS A CA 1
ATOM 997 C C . CYS A 1 128 ? 16.406 -0.281 -20.022 1.00 97.44 128 CYS A C 1
ATOM 999 O O . CYS A 1 128 ? 15.711 0.517 -19.392 1.00 97.44 128 CYS A O 1
ATOM 1001 N N . ARG A 1 129 ? 16.687 -1.496 -19.525 1.00 94.81 129 ARG A N 1
ATOM 1002 C CA . ARG A 1 129 ? 16.255 -1.918 -18.177 1.00 94.81 129 ARG A CA 1
ATOM 1003 C C . ARG A 1 129 ? 16.950 -1.116 -17.086 1.00 94.81 129 ARG A C 1
ATOM 1005 O O . ARG A 1 129 ? 16.292 -0.784 -16.099 1.00 94.81 129 ARG A O 1
ATOM 1012 N N . ASP A 1 130 ? 18.228 -0.809 -17.264 1.00 97.12 130 ASP A N 1
ATOM 1013 C CA . ASP A 1 130 ? 18.987 -0.002 -16.311 1.00 97.12 130 ASP A CA 1
ATOM 1014 C C . ASP A 1 130 ? 18.498 1.449 -16.312 1.00 97.12 130 ASP A C 1
ATOM 1016 O O . ASP A 1 130 ? 18.206 1.979 -15.242 1.00 97.12 130 ASP A O 1
ATOM 1020 N N . ARG A 1 131 ? 18.228 2.038 -17.487 1.00 97.00 131 ARG A N 1
ATOM 1021 C CA . ARG A 1 131 ? 17.562 3.352 -17.595 1.00 97.00 131 ARG A CA 1
ATOM 1022 C C . ARG A 1 131 ? 16.188 3.364 -16.918 1.00 97.00 131 ARG A C 1
ATOM 1024 O O . ARG A 1 131 ? 15.904 4.248 -16.118 1.00 97.00 131 ARG A O 1
ATOM 1031 N N . MET A 1 132 ? 15.350 2.343 -17.141 1.00 95.94 132 MET A N 1
ATOM 1032 C CA . MET A 1 132 ? 14.064 2.230 -16.432 1.00 95.94 132 MET A CA 1
ATOM 1033 C C . MET A 1 132 ? 14.226 2.102 -14.916 1.00 95.94 132 MET A C 1
ATOM 1035 O O . MET A 1 132 ? 13.336 2.525 -14.177 1.00 95.94 132 MET A O 1
ATOM 1039 N N . ARG A 1 133 ? 15.290 1.446 -14.441 1.00 95.31 133 ARG A N 1
ATOM 1040 C CA . ARG A 1 133 ? 15.567 1.317 -13.008 1.00 95.31 133 ARG A CA 1
ATOM 1041 C C . ARG A 1 133 ? 15.966 2.669 -12.426 1.00 95.31 133 ARG A C 1
ATOM 1043 O O . ARG A 1 133 ? 15.312 3.094 -11.480 1.00 95.31 133 ARG A O 1
ATOM 1050 N N . ALA A 1 134 ? 16.923 3.353 -13.048 1.00 96.31 134 ALA A N 1
ATOM 1051 C CA . ALA A 1 134 ? 17.376 4.681 -12.643 1.00 96.31 134 ALA A CA 1
ATOM 1052 C C . ALA A 1 134 ? 16.218 5.694 -12.618 1.00 96.31 134 ALA A C 1
ATOM 1054 O O . ALA A 1 134 ? 15.983 6.332 -11.596 1.00 96.31 134 ALA A O 1
ATOM 1055 N N . ALA A 1 135 ? 15.394 5.749 -13.672 1.00 94.25 135 ALA A N 1
ATOM 1056 C CA . ALA A 1 135 ? 14.221 6.626 -13.719 1.00 94.25 135 ALA A CA 1
ATOM 1057 C C . ALA A 1 135 ? 13.197 6.317 -12.606 1.00 94.25 135 ALA A C 1
ATOM 1059 O O . ALA A 1 135 ? 12.548 7.211 -12.061 1.00 94.25 135 ALA A O 1
ATOM 1060 N N . ARG A 1 136 ? 13.040 5.041 -12.218 1.00 92.88 136 ARG A N 1
ATOM 1061 C CA . ARG A 1 136 ? 12.175 4.656 -11.087 1.00 92.88 136 ARG A CA 1
ATOM 1062 C C . ARG A 1 136 ? 12.768 5.046 -9.741 1.00 92.88 136 ARG A C 1
ATOM 1064 O O . ARG A 1 136 ? 11.997 5.407 -8.857 1.00 92.88 136 ARG A O 1
ATOM 1071 N N . GLU A 1 137 ? 14.077 4.924 -9.566 1.00 93.31 137 GLU A N 1
ATOM 1072 C CA . GLU A 1 137 ? 14.787 5.315 -8.345 1.00 93.31 137 GLU A CA 1
ATOM 1073 C C . GLU A 1 137 ? 14.724 6.832 -8.151 1.00 93.31 137 GLU A C 1
ATOM 1075 O O . GLU A 1 137 ? 14.183 7.271 -7.138 1.00 93.31 137 GLU A O 1
ATOM 1080 N N . ALA A 1 138 ? 15.077 7.615 -9.174 1.00 94.56 138 ALA A N 1
ATOM 1081 C CA . ALA A 1 138 ? 14.951 9.075 -9.163 1.00 94.56 138 ALA A CA 1
ATOM 1082 C C . ALA A 1 138 ? 13.511 9.523 -8.861 1.00 94.56 138 ALA A C 1
ATOM 1084 O O . ALA A 1 138 ? 13.258 10.363 -7.995 1.00 94.56 138 ALA A O 1
ATOM 1085 N N . ARG A 1 139 ? 12.518 8.887 -9.499 1.00 93.38 139 ARG A N 1
ATOM 1086 C CA . ARG A 1 139 ? 11.108 9.144 -9.185 1.00 93.38 139 ARG A CA 1
ATOM 1087 C C . ARG A 1 139 ? 10.747 8.745 -7.753 1.00 93.38 139 ARG A C 1
ATOM 1089 O O . ARG A 1 139 ? 9.928 9.412 -7.126 1.00 93.38 139 ARG A O 1
ATOM 1096 N N . ASN A 1 140 ? 11.277 7.640 -7.233 1.00 91.25 140 ASN A N 1
ATOM 1097 C CA . ASN A 1 140 ? 11.001 7.214 -5.863 1.00 91.25 140 ASN A CA 1
ATOM 1098 C C . ASN A 1 140 ? 11.522 8.229 -4.846 1.00 91.25 140 ASN A C 1
ATOM 1100 O O . ASN A 1 140 ? 10.785 8.532 -3.909 1.00 91.25 140 ASN A O 1
ATOM 1104 N N . GLU A 1 141 ? 12.727 8.752 -5.062 1.00 93.88 141 GLU A N 1
ATOM 1105 C CA . GLU A 1 141 ? 13.338 9.809 -4.254 1.00 93.88 141 GLU A CA 1
ATOM 1106 C C . GLU A 1 141 ? 12.521 11.098 -4.330 1.00 93.88 141 GLU A C 1
ATOM 1108 O O . GLU A 1 141 ? 12.114 11.628 -3.298 1.00 93.88 141 GLU A O 1
ATOM 1113 N N . ARG A 1 142 ? 12.139 11.533 -5.539 1.00 93.62 142 ARG A N 1
ATOM 1114 C CA . ARG A 1 142 ? 11.254 12.694 -5.733 1.00 93.62 142 ARG A CA 1
ATOM 1115 C C . ARG A 1 142 ? 9.916 12.540 -5.010 1.00 93.62 142 ARG A C 1
ATOM 1117 O O . ARG A 1 142 ? 9.392 13.496 -4.455 1.00 93.62 142 ARG A O 1
ATOM 1124 N N . MET A 1 143 ? 9.355 11.331 -4.998 1.00 94.06 143 MET A N 1
ATOM 1125 C CA . MET A 1 143 ? 8.095 11.020 -4.316 1.00 94.06 143 MET A CA 1
ATOM 1126 C C . MET A 1 143 ? 8.245 10.820 -2.799 1.00 94.06 143 MET A C 1
ATOM 1128 O O . MET A 1 143 ? 7.226 10.631 -2.139 1.00 94.06 143 MET A O 1
ATOM 1132 N N . ALA A 1 144 ? 9.455 10.789 -2.234 1.00 93.38 144 ALA A N 1
ATOM 1133 C CA . ALA A 1 144 ? 9.664 10.580 -0.800 1.00 93.38 144 ALA A CA 1
ATOM 1134 C C . ALA A 1 144 ? 8.942 11.626 0.078 1.00 93.38 144 ALA A C 1
ATOM 1136 O O . ALA A 1 144 ? 8.120 11.205 0.895 1.00 93.38 144 ALA A O 1
ATOM 1137 N N . PRO A 1 145 ? 9.108 12.950 -0.134 1.00 95.00 145 PRO A N 1
ATOM 1138 C CA . PRO A 1 145 ? 8.381 13.960 0.645 1.00 95.00 145 PRO A CA 1
ATOM 1139 C C . PRO A 1 145 ? 6.860 13.862 0.468 1.00 95.00 145 PRO A C 1
ATOM 1141 O O . PRO A 1 145 ? 6.103 14.080 1.410 1.00 95.00 145 PRO A O 1
ATOM 1144 N N . ALA A 1 146 ? 6.383 13.461 -0.715 1.00 93.81 146 ALA A N 1
ATOM 1145 C CA . ALA A 1 146 ? 4.958 13.226 -0.939 1.00 93.81 146 ALA A CA 1
ATOM 1146 C C . ALA A 1 146 ? 4.415 12.082 -0.070 1.00 93.81 146 ALA A C 1
ATOM 1148 O O . ALA A 1 146 ? 3.283 12.151 0.400 1.00 93.81 146 ALA A O 1
ATOM 1149 N N . ARG A 1 147 ? 5.199 11.012 0.131 1.00 91.88 147 ARG A N 1
ATOM 1150 C CA . ARG A 1 147 ? 4.804 9.876 0.983 1.00 91.88 147 ARG A CA 1
ATOM 1151 C C . ARG A 1 147 ? 4.707 10.303 2.440 1.00 91.88 147 ARG A C 1
ATOM 1153 O O . ARG A 1 147 ? 3.703 9.999 3.068 1.00 91.88 147 ARG A O 1
ATOM 1160 N N . GLU A 1 148 ? 5.695 11.044 2.925 1.00 92.00 148 GLU A N 1
ATOM 1161 C CA . GLU A 1 148 ? 5.705 11.580 4.289 1.00 92.00 148 GLU A CA 1
ATOM 1162 C C . GLU A 1 148 ? 4.540 12.558 4.527 1.00 92.00 148 GLU A C 1
ATOM 1164 O O . GLU A 1 148 ? 3.840 12.472 5.536 1.00 92.00 148 GLU A O 1
ATOM 1169 N N . ALA A 1 149 ? 4.247 13.430 3.556 1.00 95.19 149 ALA A N 1
ATOM 1170 C CA . ALA A 1 149 ? 3.096 14.331 3.615 1.00 95.19 149 ALA A CA 1
ATOM 1171 C C . ALA A 1 149 ? 1.753 13.579 3.624 1.00 95.19 149 ALA A C 1
ATOM 1173 O O . ALA A 1 149 ? 0.821 13.991 4.317 1.00 95.19 149 ALA A O 1
ATOM 1174 N N . ILE A 1 150 ? 1.646 12.477 2.870 1.00 93.81 150 ILE A N 1
ATOM 1175 C CA . ILE A 1 150 ? 0.468 11.598 2.880 1.00 93.81 150 ILE A CA 1
ATOM 1176 C C . ILE A 1 150 ? 0.329 10.905 4.238 1.00 93.81 150 ILE A C 1
ATOM 1178 O O . ILE A 1 150 ? -0.760 10.924 4.798 1.00 93.81 150 ILE A O 1
ATOM 1182 N N . GLU A 1 151 ? 1.408 10.343 4.782 1.00 89.81 151 GLU A N 1
ATOM 1183 C CA . GLU A 1 151 ? 1.406 9.672 6.089 1.00 89.81 151 GLU A CA 1
ATOM 1184 C C . GLU A 1 151 ? 1.009 10.641 7.210 1.00 89.81 151 GLU A C 1
ATOM 1186 O O . GLU A 1 151 ? 0.144 10.335 8.026 1.00 89.81 151 GLU A O 1
ATOM 1191 N N . THR A 1 152 ? 1.544 11.863 7.178 1.00 94.12 152 THR A N 1
ATOM 1192 C CA . THR A 1 152 ? 1.183 12.935 8.118 1.00 94.12 152 THR A CA 1
ATOM 1193 C C . THR A 1 152 ? -0.288 13.338 7.981 1.00 94.12 152 THR A C 1
ATOM 1195 O O . THR A 1 152 ? -0.968 13.585 8.976 1.00 94.12 152 THR A O 1
ATOM 1198 N N . ALA A 1 153 ? -0.810 13.415 6.753 1.00 95.19 153 ALA A N 1
ATOM 1199 C CA . ALA A 1 153 ? -2.220 13.716 6.514 1.00 95.19 153 ALA A CA 1
ATOM 1200 C C . ALA A 1 153 ? -3.147 12.581 6.981 1.00 95.19 153 ALA A C 1
ATOM 1202 O O . ALA A 1 153 ? -4.218 12.873 7.512 1.00 95.19 153 ALA A O 1
ATOM 1203 N N . GLU A 1 154 ? -2.737 11.321 6.816 1.00 93.88 154 GLU A N 1
ATOM 1204 C CA . GLU A 1 154 ? -3.483 10.151 7.288 1.00 93.88 154 GLU A CA 1
ATOM 1205 C C . GLU A 1 154 ? -3.482 10.058 8.820 1.00 93.88 154 GLU A C 1
ATOM 1207 O O . GLU A 1 154 ? -4.535 9.786 9.394 1.00 93.88 154 GLU A O 1
ATOM 1212 N N . ALA A 1 155 ? -2.354 10.348 9.480 1.00 92.38 155 ALA A N 1
ATOM 1213 C CA . ALA A 1 155 ? -2.266 10.430 10.940 1.00 92.38 155 ALA A CA 1
ATOM 1214 C C . ALA A 1 155 ? -3.167 11.541 11.496 1.00 92.38 155 ALA A C 1
ATOM 1216 O O . ALA A 1 155 ? -3.978 11.294 12.379 1.00 92.38 155 ALA A O 1
ATOM 1217 N N . LYS A 1 156 ? -3.123 12.737 10.894 1.00 96.38 156 LYS A N 1
ATOM 1218 C CA . LYS A 1 156 ? -4.010 13.834 11.298 1.00 96.38 156 LYS A CA 1
ATOM 1219 C C . LYS A 1 156 ? -5.491 13.472 11.135 1.00 96.38 156 LYS A C 1
ATOM 1221 O O . LYS A 1 156 ? -6.288 13.760 12.013 1.00 96.38 156 LYS A O 1
ATOM 1226 N N . LEU A 1 157 ? -5.867 12.837 10.022 1.00 96.75 157 LEU A N 1
ATOM 1227 C CA . LEU A 1 157 ? -7.250 12.399 9.813 1.00 96.75 157 LEU A CA 1
ATOM 1228 C C . LEU A 1 157 ? -7.690 11.375 10.874 1.00 96.75 157 LEU A C 1
ATOM 1230 O O . LEU A 1 157 ? -8.847 11.392 11.283 1.00 96.75 157 LEU A O 1
ATOM 1234 N N . HIS A 1 158 ? -6.797 10.467 11.277 1.00 96.62 158 HIS A N 1
ATOM 1235 C CA . HIS A 1 158 ? -7.063 9.497 12.341 1.00 96.62 158 HIS A CA 1
ATOM 1236 C C . HIS A 1 158 ? -7.358 10.207 13.669 1.00 96.62 158 HIS A C 1
ATOM 1238 O O . HIS A 1 158 ? -8.428 9.973 14.233 1.00 96.62 158 HIS A O 1
ATOM 1244 N N . ASP A 1 159 ? -6.495 11.138 14.085 1.00 96.94 159 ASP A N 1
ATOM 1245 C CA . ASP A 1 159 ? -6.677 11.939 15.304 1.00 96.94 159 ASP A CA 1
ATOM 1246 C C . ASP A 1 159 ? -7.974 12.773 15.254 1.00 96.94 159 ASP A C 1
ATOM 1248 O O . ASP A 1 159 ? -8.798 12.697 16.167 1.00 96.94 159 ASP A O 1
ATOM 1252 N N . ASP A 1 160 ? -8.208 13.492 14.147 1.00 97.62 160 ASP A N 1
ATOM 1253 C CA . ASP A 1 160 ? -9.396 14.335 13.951 1.00 97.62 160 ASP A CA 1
ATOM 1254 C C . ASP A 1 160 ? -10.697 13.505 14.042 1.00 97.62 160 ASP A C 1
ATOM 1256 O O . ASP A 1 160 ? -11.715 13.991 14.533 1.00 97.62 160 ASP A O 1
ATOM 1260 N N . ILE A 1 161 ? -10.694 12.246 13.577 1.00 97.38 161 ILE A N 1
ATOM 1261 C CA . ILE A 1 161 ? -11.858 11.355 13.705 1.00 97.38 161 ILE A CA 1
ATOM 1262 C C . ILE A 1 161 ? -12.022 10.878 15.150 1.00 97.38 161 ILE A C 1
ATOM 1264 O O . ILE A 1 161 ? -13.151 10.878 15.636 1.00 97.38 161 ILE A O 1
ATOM 1268 N N . ILE A 1 162 ? -10.943 10.509 15.854 1.00 97.44 162 ILE A N 1
ATOM 1269 C CA . ILE A 1 162 ? -11.007 10.082 17.266 1.00 97.44 162 ILE A CA 1
ATOM 1270 C C . ILE A 1 162 ? -11.678 11.144 18.134 1.00 97.44 162 ILE A C 1
ATOM 1272 O O . ILE A 1 162 ? -12.492 10.800 18.993 1.00 97.44 162 ILE A O 1
ATOM 1276 N N . GLU A 1 163 ? -11.384 12.423 17.897 1.00 97.94 163 GLU A N 1
ATOM 1277 C CA . GLU A 1 163 ? -11.996 13.538 18.627 1.00 97.94 163 GLU A CA 1
ATOM 1278 C C . GLU A 1 163 ? -13.521 13.613 18.457 1.00 97.94 163 GLU A C 1
ATOM 1280 O O . GLU A 1 163 ? -14.209 14.131 19.338 1.00 97.94 163 GLU A O 1
ATOM 1285 N N . LYS A 1 164 ? -14.068 13.077 17.358 1.00 98.00 164 LYS A N 1
ATOM 1286 C CA . LYS A 1 164 ? -15.515 13.060 17.076 1.00 98.00 164 LYS A CA 1
ATOM 1287 C C . LYS A 1 164 ? -16.232 11.809 17.579 1.00 98.00 164 LYS A C 1
ATOM 1289 O O . LYS A 1 164 ? -17.462 11.746 17.539 1.00 98.00 164 LYS A O 1
ATOM 1294 N N . LEU A 1 165 ? -15.489 10.805 18.037 1.00 97.62 165 LEU A N 1
ATOM 1295 C CA . LEU A 1 165 ? -16.045 9.542 18.509 1.00 97.62 165 LEU A CA 1
ATOM 1296 C C . LEU A 1 165 ? -16.317 9.561 20.015 1.00 97.62 165 LEU A C 1
ATOM 1298 O O . LEU A 1 165 ? -15.628 10.219 20.794 1.00 97.62 165 LEU A O 1
ATOM 1302 N N . ASN A 1 166 ? -17.303 8.771 20.435 1.00 97.56 166 ASN A N 1
ATOM 1303 C CA . ASN A 1 166 ? -17.558 8.501 21.848 1.00 97.56 166 ASN A CA 1
ATOM 1304 C C . ASN A 1 166 ? -16.498 7.542 22.414 1.00 97.56 166 ASN A C 1
ATOM 1306 O O . ASN A 1 166 ? -15.895 6.765 21.672 1.00 97.56 166 ASN A O 1
ATOM 1310 N N . ASP A 1 167 ? -16.303 7.535 23.734 1.00 96.94 167 ASP A N 1
ATOM 1311 C CA . ASP A 1 167 ? -15.243 6.739 24.377 1.00 96.94 167 ASP A CA 1
ATOM 1312 C C . ASP A 1 167 ? -15.364 5.225 24.135 1.00 96.94 167 ASP A C 1
ATOM 1314 O O . ASP A 1 167 ? -14.349 4.534 24.031 1.00 96.94 167 ASP A O 1
ATOM 1318 N N . ASP A 1 168 ? -16.584 4.711 23.968 1.00 94.94 168 ASP A N 1
ATOM 1319 C CA . ASP A 1 168 ? -16.802 3.308 23.604 1.00 94.94 168 ASP A CA 1
ATOM 1320 C C . ASP A 1 168 ? -16.415 3.016 22.146 1.00 94.94 168 ASP A C 1
ATOM 1322 O O . ASP A 1 168 ? -15.801 1.990 21.869 1.00 94.94 168 ASP A O 1
ATOM 1326 N N . GLN A 1 169 ? -16.683 3.944 21.221 1.00 96.69 169 GLN A N 1
ATOM 1327 C CA . GLN A 1 169 ? -16.326 3.805 19.802 1.00 96.69 169 GLN A CA 1
ATOM 1328 C C . GLN A 1 169 ? -14.813 3.923 19.576 1.00 96.69 169 GLN A C 1
ATOM 1330 O O . GLN A 1 169 ? -14.276 3.262 18.688 1.00 96.69 169 GLN A O 1
ATOM 1335 N N . LYS A 1 170 ? -14.108 4.732 20.382 1.00 96.19 170 LYS A N 1
ATOM 1336 C CA . LYS A 1 170 ? -12.648 4.908 20.281 1.00 96.19 170 LYS A CA 1
ATOM 1337 C C . LYS A 1 170 ? -11.885 3.591 20.442 1.00 96.19 170 LYS A C 1
ATOM 1339 O O . LYS A 1 170 ? -10.882 3.394 19.766 1.00 96.19 170 LYS A O 1
ATOM 1344 N N . LYS A 1 171 ? -12.368 2.680 21.296 1.00 90.38 171 LYS A N 1
ATOM 1345 C CA . LYS A 1 171 ? -11.729 1.372 21.537 1.00 90.38 171 LYS A CA 1
ATOM 1346 C C . LYS A 1 171 ? -11.719 0.492 20.286 1.00 90.38 171 LYS A C 1
ATOM 1348 O O . LYS A 1 171 ? -10.714 -0.155 20.007 1.00 90.38 171 LYS A O 1
ATOM 1353 N N . ASP A 1 172 ? -12.816 0.506 19.532 1.00 91.88 172 ASP A N 1
ATOM 1354 C CA . ASP A 1 172 ? -12.967 -0.295 18.313 1.00 91.88 172 ASP A CA 1
ATOM 1355 C C . ASP A 1 172 ? -12.417 0.427 17.071 1.00 91.88 172 ASP A C 1
ATOM 1357 O O . ASP A 1 172 ? -12.082 -0.209 16.067 1.00 91.88 172 ASP A O 1
ATOM 1361 N N . PHE A 1 173 ? -12.297 1.759 17.127 1.00 95.06 173 PHE A N 1
ATOM 1362 C CA . PHE A 1 173 ? -11.873 2.580 15.997 1.00 95.06 173 PHE A CA 1
ATOM 1363 C C . PHE A 1 173 ? -10.497 2.190 15.463 1.00 95.06 173 PHE A C 1
ATOM 1365 O O . PHE A 1 173 ? -10.361 2.058 14.253 1.00 95.06 173 PHE A O 1
ATOM 1372 N N . ASP A 1 174 ? -9.500 1.949 16.313 1.00 89.31 174 ASP A N 1
ATOM 1373 C CA . ASP A 1 174 ? -8.141 1.629 15.852 1.00 89.31 174 ASP A CA 1
ATOM 1374 C C . ASP A 1 174 ? -8.072 0.316 15.056 1.00 89.31 174 ASP A C 1
ATOM 1376 O O . ASP A 1 174 ? -7.344 0.209 14.058 1.00 89.31 174 ASP A O 1
ATOM 1380 N N . GLU A 1 175 ? -8.862 -0.683 15.460 1.00 85.06 175 GLU A N 1
ATOM 1381 C CA . GLU A 1 175 ? -8.965 -1.961 14.754 1.00 85.06 175 GLU A CA 1
ATOM 1382 C C . GLU A 1 175 ? -9.622 -1.764 13.383 1.00 85.06 175 GLU A C 1
ATOM 1384 O O . GLU A 1 175 ? -9.062 -2.162 12.354 1.00 85.06 175 GLU A O 1
ATOM 1389 N N . VAL A 1 176 ? -10.764 -1.070 13.354 1.00 90.06 176 VAL A N 1
ATOM 1390 C CA . VAL A 1 176 ? -11.499 -0.771 12.118 1.00 90.06 176 VAL A CA 1
ATOM 1391 C C . VAL A 1 176 ? -10.677 0.123 11.192 1.00 90.06 176 VAL A C 1
ATOM 1393 O O . VAL A 1 176 ? -10.640 -0.099 9.983 1.00 90.06 176 VAL A O 1
ATOM 1396 N N . TRP A 1 177 ? -9.986 1.123 11.730 1.00 91.69 177 TRP A N 1
ATOM 1397 C CA . TRP A 1 177 ? -9.146 2.048 10.979 1.00 91.69 177 TRP A CA 1
ATOM 1398 C C . TRP A 1 177 ? -8.010 1.318 10.279 1.00 91.69 177 TRP A C 1
ATOM 1400 O O . TRP A 1 177 ? -7.818 1.478 9.068 1.00 91.69 177 TRP A O 1
ATOM 1410 N N . THR A 1 178 ? -7.314 0.454 11.024 1.00 84.06 178 THR A N 1
ATOM 1411 C CA . THR A 1 178 ? -6.273 -0.410 10.471 1.00 84.06 178 THR A CA 1
ATOM 1412 C C . THR A 1 178 ? -6.854 -1.258 9.348 1.00 84.06 178 THR A C 1
ATOM 1414 O O . THR A 1 178 ? -6.293 -1.278 8.256 1.00 84.06 178 THR A O 1
ATOM 1417 N N . GLU A 1 179 ? -8.016 -1.889 9.541 1.00 82.69 179 GLU A N 1
ATOM 1418 C CA . GLU A 1 179 ? -8.660 -2.666 8.480 1.00 82.69 179 GLU A CA 1
ATOM 1419 C C . GLU A 1 179 ? -8.986 -1.801 7.251 1.00 82.69 179 GLU A C 1
ATOM 1421 O O . GLU A 1 179 ? -8.669 -2.181 6.119 1.00 82.69 179 GLU A O 1
ATOM 1426 N N . VAL A 1 180 ? -9.600 -0.630 7.434 1.00 84.06 180 VAL A N 1
ATOM 1427 C CA . VAL A 1 180 ? -10.042 0.263 6.354 1.00 84.06 180 VAL A CA 1
ATOM 1428 C C . VAL A 1 180 ? -8.857 0.790 5.542 1.00 84.06 180 VAL A C 1
ATOM 1430 O O . VAL A 1 180 ? -8.945 0.806 4.303 1.00 84.06 180 VAL A O 1
ATOM 1433 N N . MET A 1 181 ? -7.767 1.182 6.205 1.00 79.56 181 MET A N 1
ATOM 1434 C CA . MET A 1 181 ? -6.589 1.769 5.566 1.00 79.56 181 MET A CA 1
ATOM 1435 C C . MET A 1 181 ? -5.622 0.708 5.011 1.00 79.56 181 MET A C 1
ATOM 1437 O O . MET A 1 181 ? -5.271 0.797 3.828 1.00 79.56 181 MET A O 1
ATOM 1441 N N . ASP A 1 182 ? -5.299 -0.371 5.745 1.00 70.69 182 ASP A N 1
ATOM 1442 C CA . ASP A 1 182 ? -4.426 -1.460 5.245 1.00 70.69 182 ASP A CA 1
ATOM 1443 C C . ASP A 1 182 ? -5.092 -2.270 4.116 1.00 70.69 182 ASP A C 1
ATOM 1445 O O . ASP A 1 182 ? -4.413 -2.809 3.229 1.00 70.69 182 ASP A O 1
ATOM 1449 N N . SER A 1 183 ? -6.432 -2.322 4.075 1.00 64.94 183 SER A N 1
ATOM 1450 C CA . SER A 1 183 ? -7.192 -2.958 2.984 1.00 64.94 183 SER A CA 1
ATOM 1451 C C . SER A 1 183 ? -6.829 -2.426 1.595 1.00 64.94 183 SER A C 1
ATOM 1453 O O . SER A 1 183 ? -7.081 -3.100 0.588 1.00 64.94 183 SER A O 1
ATOM 1455 N N . ARG A 1 184 ? -6.258 -1.215 1.504 1.00 59.91 184 ARG A N 1
ATOM 1456 C CA . ARG A 1 184 ? -5.844 -0.610 0.232 1.00 59.91 184 ARG A CA 1
ATOM 1457 C C . ARG A 1 184 ? -4.705 -1.386 -0.442 1.00 59.91 184 ARG A C 1
ATOM 1459 O O . ARG A 1 184 ? -4.657 -1.396 -1.673 1.00 59.91 184 ARG A O 1
ATOM 1466 N N . GLY A 1 185 ? -3.860 -2.083 0.323 1.00 55.19 185 GLY A N 1
ATOM 1467 C CA . GLY A 1 185 ? -2.730 -2.868 -0.195 1.00 55.19 185 GLY A CA 1
ATOM 1468 C C . GLY A 1 185 ? -2.937 -4.388 -0.210 1.00 55.19 185 GLY A C 1
ATOM 1469 O O . GLY A 1 185 ? -2.268 -5.086 -0.968 1.00 55.19 185 GLY A O 1
ATOM 1470 N N . ARG A 1 186 ? -3.870 -4.919 0.592 1.00 55.97 186 ARG A N 1
ATOM 1471 C CA . ARG A 1 186 ? -3.927 -6.359 0.925 1.00 55.97 186 ARG A CA 1
ATOM 1472 C C . ARG A 1 186 ? -5.000 -7.185 0.211 1.00 55.97 186 ARG A C 1
ATOM 1474 O O . ARG A 1 186 ? -5.272 -8.312 0.620 1.00 55.97 186 ARG A O 1
ATOM 1481 N N . ARG A 1 187 ? -5.631 -6.691 -0.864 1.00 54.00 187 ARG A N 1
ATOM 1482 C CA . ARG A 1 187 ? -6.581 -7.517 -1.642 1.00 54.00 187 ARG A CA 1
ATOM 1483 C C . ARG A 1 187 ? -5.857 -8.714 -2.274 1.00 54.00 187 ARG A C 1
ATOM 1485 O O . ARG A 1 187 ? -5.304 -8.598 -3.364 1.00 54.00 187 ARG A O 1
ATOM 1492 N N . GLY A 1 188 ? -5.919 -9.863 -1.602 1.00 56.16 188 GLY A N 1
ATOM 1493 C CA . GLY A 1 188 ? -5.346 -11.130 -2.054 1.00 56.16 188 GLY A CA 1
ATOM 1494 C C . GLY A 1 188 ? -4.121 -11.611 -1.276 1.00 56.16 188 GLY A C 1
ATOM 1495 O O . GLY A 1 188 ? -3.457 -12.522 -1.765 1.00 56.16 188 GLY A O 1
ATOM 1496 N N . ALA A 1 189 ? -3.811 -11.033 -0.109 1.00 62.19 189 ALA A N 1
ATOM 1497 C CA . ALA A 1 189 ? -2.864 -11.666 0.806 1.00 62.19 189 ALA A CA 1
ATOM 1498 C C . ALA A 1 189 ? -3.445 -13.016 1.264 1.00 62.19 189 ALA A C 1
ATOM 1500 O O . ALA A 1 189 ? -4.612 -13.095 1.652 1.00 62.19 189 ALA A O 1
ATOM 1501 N N . SER A 1 190 ? -2.657 -14.085 1.145 1.00 75.94 190 SER A N 1
ATOM 1502 C CA . SER A 1 190 ? -3.039 -15.413 1.633 1.00 75.94 190 SER A CA 1
ATOM 1503 C C . SER A 1 190 ? -3.269 -15.358 3.147 1.00 75.94 190 SER A C 1
ATOM 1505 O O . SER A 1 190 ? -2.616 -14.576 3.838 1.00 75.94 190 SER A O 1
ATOM 1507 N N . LYS A 1 191 ? -4.151 -16.214 3.686 1.00 82.50 191 LYS A N 1
ATOM 1508 C CA . LYS A 1 191 ? -4.314 -16.377 5.148 1.00 82.50 191 LYS A CA 1
ATOM 1509 C C . LYS A 1 191 ? -2.971 -16.682 5.826 1.00 82.50 191 LYS A C 1
ATOM 1511 O O . LYS A 1 191 ? -2.774 -16.342 6.985 1.00 82.50 191 LYS A O 1
ATOM 1516 N N . TYR A 1 192 ? -2.057 -17.292 5.079 1.00 88.81 192 TYR A N 1
ATOM 1517 C CA . TYR A 1 192 ? -0.727 -17.674 5.523 1.00 88.81 192 TYR A CA 1
ATOM 1518 C C . TYR A 1 192 ? 0.365 -16.713 5.038 1.00 88.81 192 TYR A C 1
ATOM 1520 O O . TYR A 1 192 ? 1.500 -17.138 4.899 1.00 88.81 192 TYR A O 1
ATOM 1528 N N . ASP A 1 193 ? 0.066 -15.441 4.736 1.00 89.75 193 ASP A N 1
ATOM 1529 C CA . ASP A 1 193 ? 1.088 -14.486 4.278 1.00 89.75 193 ASP A CA 1
ATOM 1530 C C . ASP A 1 193 ? 2.265 -14.405 5.281 1.00 89.75 193 ASP A C 1
ATOM 1532 O O . ASP A 1 193 ? 2.082 -13.891 6.391 1.00 89.75 193 ASP A O 1
ATOM 1536 N N . PRO A 1 194 ? 3.484 -14.852 4.902 1.00 92.00 194 PRO A N 1
ATOM 1537 C CA . PRO A 1 194 ? 4.646 -14.869 5.790 1.00 92.00 194 PRO A CA 1
ATOM 1538 C C . PRO A 1 194 ? 4.993 -13.488 6.346 1.00 92.00 194 PRO A C 1
ATOM 1540 O O . PRO A 1 194 ? 5.440 -13.363 7.482 1.00 92.00 194 PRO A O 1
ATOM 1543 N N . ARG A 1 195 ? 4.764 -12.421 5.570 1.00 90.19 195 ARG A N 1
ATOM 1544 C CA . ARG A 1 195 ? 5.055 -11.050 6.018 1.00 90.19 195 ARG A CA 1
ATOM 1545 C C . ARG A 1 195 ? 4.070 -10.590 7.077 1.00 90.19 195 ARG A C 1
ATOM 1547 O O . ARG A 1 195 ? 4.440 -9.850 7.986 1.00 90.19 195 ARG A O 1
ATOM 1554 N N . LEU A 1 196 ? 2.810 -10.994 6.931 1.00 88.50 196 LEU A N 1
ATOM 1555 C CA . LEU A 1 196 ? 1.800 -10.716 7.936 1.00 88.50 196 LEU A CA 1
ATOM 1556 C C . LEU A 1 196 ? 2.109 -11.496 9.215 1.00 88.50 196 LEU A C 1
ATOM 1558 O O . LEU A 1 196 ? 2.113 -10.888 10.279 1.00 88.50 196 LEU A O 1
ATOM 1562 N N . LEU A 1 197 ? 2.444 -12.785 9.096 1.00 94.88 197 LEU A N 1
ATOM 1563 C CA . LEU A 1 197 ? 2.829 -13.614 10.235 1.00 94.88 197 LEU A CA 1
ATOM 1564 C C . LEU A 1 197 ? 4.017 -13.019 10.993 1.00 94.88 197 LEU A C 1
ATOM 1566 O O . LEU A 1 197 ? 3.929 -12.859 12.203 1.00 94.88 197 LEU A O 1
ATOM 1570 N N . GLN A 1 198 ? 5.082 -12.612 10.294 1.00 95.12 198 GLN A N 1
ATOM 1571 C CA . GLN A 1 198 ? 6.255 -12.006 10.932 1.00 95.12 198 GLN A CA 1
ATOM 1572 C C . GLN A 1 198 ? 5.884 -10.748 11.729 1.00 95.12 198 GLN A C 1
ATOM 1574 O O . GLN A 1 198 ? 6.321 -10.579 12.862 1.00 95.12 198 GLN A O 1
ATOM 1579 N N . ARG A 1 199 ? 5.026 -9.891 11.158 1.00 90.06 199 ARG A N 1
ATOM 1580 C CA . ARG A 1 199 ? 4.531 -8.676 11.823 1.00 90.06 199 ARG A CA 1
ATOM 1581 C C . ARG A 1 199 ? 3.665 -8.984 13.046 1.00 90.06 199 ARG A C 1
ATOM 1583 O O . ARG A 1 199 ? 3.663 -8.206 13.994 1.00 90.06 199 ARG A O 1
ATOM 1590 N N . VAL A 1 200 ? 2.873 -10.053 12.994 1.00 93.06 200 VAL A N 1
ATOM 1591 C CA . VAL A 1 200 ? 2.034 -10.478 14.120 1.00 93.06 200 VAL A CA 1
ATOM 1592 C C . VAL A 1 200 ? 2.909 -11.026 15.240 1.00 93.06 200 VAL A C 1
ATOM 1594 O O . VAL A 1 200 ? 2.786 -10.566 16.368 1.00 93.06 200 VAL A O 1
ATOM 1597 N N . VAL A 1 201 ? 3.836 -11.934 14.928 1.00 95.31 201 VAL A N 1
ATOM 1598 C CA . VAL A 1 201 ? 4.716 -12.545 15.933 1.00 95.31 201 VAL A CA 1
ATOM 1599 C C . VAL A 1 201 ? 5.592 -11.496 16.611 1.00 95.31 201 VAL A C 1
ATOM 1601 O O . VAL A 1 201 ? 5.682 -11.495 17.828 1.00 95.31 201 VAL A O 1
ATOM 1604 N N . SER A 1 202 ? 6.122 -10.514 15.872 1.00 93.12 202 SER A N 1
ATOM 1605 C CA . SER A 1 202 ? 6.918 -9.426 16.463 1.00 93.12 202 SER A CA 1
ATOM 1606 C C . SER A 1 202 ? 6.141 -8.513 17.428 1.00 93.12 202 SER A C 1
ATOM 1608 O O . SER A 1 202 ? 6.731 -7.617 18.025 1.00 93.12 202 SER A O 1
ATOM 1610 N N . ARG A 1 203 ? 4.809 -8.642 17.512 1.00 93.12 203 ARG A N 1
ATOM 1611 C CA . ARG A 1 203 ? 3.948 -7.880 18.435 1.00 93.12 203 ARG A CA 1
ATOM 1612 C C . ARG A 1 203 ? 3.500 -8.697 19.646 1.00 93.12 203 ARG A C 1
ATOM 1614 O O . ARG A 1 203 ? 2.969 -8.100 20.581 1.00 93.12 203 ARG A O 1
ATOM 1621 N N . VAL A 1 204 ? 3.699 -10.015 19.626 1.00 95.31 204 VAL A N 1
ATOM 1622 C CA . VAL A 1 204 ? 3.399 -10.896 20.758 1.00 95.31 204 VAL A CA 1
ATOM 1623 C C . VAL A 1 204 ? 4.326 -10.520 21.905 1.00 95.31 204 VAL A C 1
ATOM 1625 O O . VAL A 1 204 ? 5.542 -10.426 21.735 1.00 95.31 204 VAL A O 1
ATOM 1628 N N . LYS A 1 205 ? 3.754 -10.250 23.076 1.00 94.75 205 LYS A N 1
ATOM 1629 C CA . LYS A 1 205 ? 4.537 -9.871 24.256 1.00 94.75 205 LYS A CA 1
ATOM 1630 C C . LYS A 1 205 ? 5.068 -11.120 24.956 1.00 94.75 205 LYS A C 1
ATOM 1632 O O . LYS A 1 205 ? 4.412 -12.154 24.975 1.00 94.75 205 LYS A O 1
ATOM 1637 N N . GLY A 1 206 ? 6.236 -10.996 25.585 1.00 95.25 206 GLY A N 1
ATOM 1638 C CA . GLY A 1 206 ? 6.793 -12.062 26.424 1.00 95.25 206 GLY A CA 1
ATOM 1639 C C . GLY A 1 206 ? 7.342 -13.259 25.647 1.00 95.25 206 GLY A C 1
ATOM 1640 O O . GLY A 1 206 ? 7.339 -14.366 26.176 1.00 95.25 206 GLY A O 1
ATOM 1641 N N . LEU A 1 207 ? 7.794 -13.059 24.406 1.00 96.81 207 LEU A N 1
ATOM 1642 C CA . LEU A 1 207 ? 8.634 -14.044 23.728 1.00 96.81 207 LEU A CA 1
ATOM 1643 C C . LEU A 1 207 ? 9.961 -14.167 24.482 1.00 96.81 207 LEU A C 1
ATOM 1645 O O . LEU A 1 207 ? 10.555 -13.158 24.867 1.00 96.81 207 LEU A O 1
ATOM 1649 N N . SER A 1 208 ? 10.420 -15.394 24.721 1.00 97.62 208 SER A N 1
ATOM 1650 C CA . SER A 1 208 ? 11.779 -15.594 25.224 1.00 97.62 208 SER A CA 1
ATOM 1651 C C . SER A 1 208 ? 12.796 -15.303 24.117 1.00 97.62 208 SER A C 1
ATOM 1653 O O . SER A 1 208 ? 12.494 -15.464 22.934 1.00 97.62 208 SER A O 1
ATOM 1655 N N . THR A 1 209 ? 14.026 -14.934 24.483 1.00 97.50 209 THR A N 1
ATOM 1656 C CA . THR A 1 209 ? 15.110 -14.709 23.511 1.00 97.50 209 THR A CA 1
ATOM 1657 C C . THR A 1 209 ? 15.319 -15.925 22.598 1.00 97.50 209 THR A C 1
ATOM 1659 O O . THR A 1 209 ? 15.481 -15.778 21.392 1.00 97.50 209 THR A O 1
ATOM 1662 N N . GLU A 1 210 ? 15.227 -17.141 23.147 1.00 97.62 210 GLU A N 1
ATOM 1663 C CA . GLU A 1 210 ? 15.352 -18.389 22.381 1.00 97.62 210 GLU A CA 1
ATOM 1664 C C . GLU A 1 210 ? 14.201 -18.588 21.377 1.00 97.62 210 GLU A C 1
ATOM 1666 O O . GLU A 1 210 ? 14.417 -19.083 20.265 1.00 97.62 210 GLU A O 1
ATOM 1671 N N . GLN A 1 211 ? 12.974 -18.193 21.743 1.00 97.06 211 GLN A N 1
ATOM 1672 C CA . GLN A 1 211 ? 11.823 -18.221 20.837 1.00 97.06 211 GLN A CA 1
ATOM 1673 C C . GLN A 1 211 ? 11.984 -17.196 19.711 1.00 97.06 211 GLN A C 1
ATOM 1675 O O . GLN A 1 211 ? 11.738 -17.540 18.555 1.00 97.06 211 GLN A O 1
ATOM 1680 N N . GLU A 1 212 ? 12.419 -15.970 20.023 1.00 97.00 212 GLU A N 1
ATOM 1681 C CA . GLU A 1 212 ? 12.678 -14.926 19.022 1.00 97.00 212 GLU A CA 1
ATOM 1682 C C . GLU A 1 212 ? 13.723 -15.389 17.998 1.00 97.00 212 GLU A C 1
ATOM 1684 O O . GLU A 1 212 ? 13.461 -15.363 16.793 1.00 97.00 212 GLU A O 1
ATOM 1689 N N . GLU A 1 213 ? 14.859 -15.919 18.464 1.00 97.44 213 GLU A N 1
ATOM 1690 C CA . GLU A 1 213 ? 15.916 -16.454 17.598 1.00 97.44 213 GLU A CA 1
ATOM 1691 C C . GLU A 1 213 ? 15.428 -17.628 16.733 1.00 97.44 213 GLU A C 1
ATOM 1693 O O . GLU A 1 213 ? 15.741 -17.711 15.539 1.00 97.44 213 GLU A O 1
ATOM 1698 N N . SER A 1 214 ? 14.628 -18.529 17.310 1.00 97.44 214 SER A N 1
ATOM 1699 C CA . SER A 1 214 ? 14.061 -19.680 16.596 1.00 97.44 214 SER A CA 1
ATOM 1700 C C . SER A 1 214 ? 13.074 -19.249 15.511 1.00 97.44 214 SER A C 1
ATOM 1702 O O . SER A 1 214 ? 13.138 -19.738 14.379 1.00 97.44 214 SE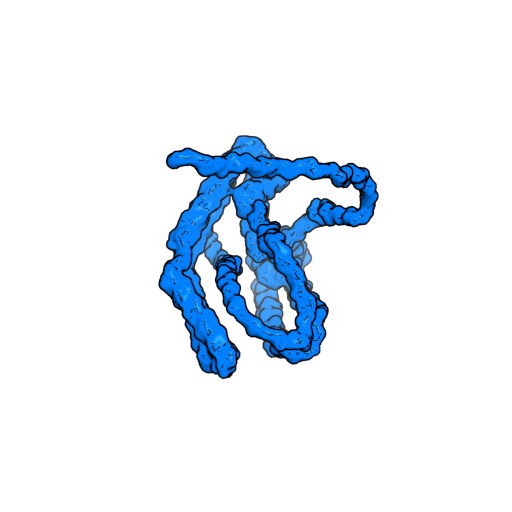R A O 1
ATOM 1704 N N . VAL A 1 215 ? 12.189 -18.298 15.820 1.00 97.06 215 VAL A N 1
ATOM 1705 C CA . VAL A 1 215 ? 11.241 -17.720 14.861 1.00 97.06 215 VAL A CA 1
ATOM 1706 C C . VAL A 1 215 ? 11.986 -17.012 13.727 1.00 97.06 215 VAL A C 1
ATOM 1708 O O . VAL A 1 215 ? 11.685 -17.242 12.551 1.00 97.06 215 VAL A O 1
ATOM 1711 N N . ASP A 1 216 ? 12.990 -16.196 14.044 1.00 97.06 216 ASP A N 1
ATOM 1712 C CA . ASP A 1 216 ? 13.783 -15.485 13.038 1.00 97.06 216 ASP A CA 1
ATOM 1713 C C . ASP A 1 216 ? 14.529 -16.443 12.106 1.00 97.06 216 ASP A C 1
ATOM 1715 O O . ASP A 1 216 ? 14.582 -16.222 10.884 1.00 97.06 216 ASP A O 1
ATOM 1719 N N . LYS A 1 217 ? 15.045 -17.549 12.654 1.00 97.75 217 LYS A N 1
ATOM 1720 C CA . LYS A 1 217 ? 15.651 -18.628 11.873 1.00 97.75 217 LYS A CA 1
ATOM 1721 C C . LYS A 1 217 ? 14.641 -19.266 10.916 1.00 97.75 217 LYS A C 1
ATOM 1723 O O . LYS A 1 217 ? 14.937 -19.350 9.724 1.00 97.75 217 LYS A O 1
ATOM 1728 N N . LEU A 1 218 ? 13.432 -19.610 11.373 1.00 97.75 218 LEU A N 1
ATOM 1729 C CA . LEU A 1 218 ? 12.370 -20.154 10.509 1.00 97.75 218 LEU A CA 1
ATOM 1730 C C . LEU A 1 218 ? 12.029 -19.204 9.347 1.00 97.75 218 LEU A C 1
ATOM 1732 O O . LEU A 1 218 ? 11.924 -19.629 8.192 1.00 97.75 218 LEU A O 1
ATOM 1736 N N . PHE A 1 219 ? 11.918 -17.897 9.612 1.00 97.38 219 PHE A N 1
ATOM 1737 C CA . PHE A 1 219 ? 11.678 -16.901 8.562 1.00 97.38 219 PHE A CA 1
ATOM 1738 C C . PHE A 1 219 ? 12.853 -16.745 7.593 1.00 97.38 219 PHE A C 1
ATOM 1740 O O . PHE A 1 219 ? 12.649 -16.439 6.411 1.00 97.38 219 PHE A O 1
ATOM 1747 N N . LYS A 1 220 ? 14.094 -16.888 8.064 1.00 97.00 220 LYS A N 1
ATOM 1748 C CA . LYS A 1 220 ? 15.282 -16.870 7.203 1.00 97.00 220 LYS A CA 1
ATOM 1749 C C . LYS A 1 220 ? 15.303 -18.095 6.289 1.00 97.00 220 LYS A C 1
ATOM 1751 O O . LYS A 1 220 ? 15.380 -17.919 5.071 1.00 97.00 220 LYS A O 1
ATOM 1756 N N . ASP A 1 221 ? 15.117 -19.283 6.852 1.00 96.50 221 ASP A N 1
ATOM 1757 C CA . ASP A 1 221 ? 15.105 -20.554 6.125 1.00 96.50 221 ASP A CA 1
ATOM 1758 C C . ASP A 1 221 ? 13.992 -20.572 5.066 1.00 96.50 221 ASP A C 1
ATOM 1760 O O . ASP A 1 221 ? 14.227 -20.922 3.906 1.00 96.50 221 ASP A O 1
ATOM 1764 N N . PHE A 1 222 ? 12.794 -20.086 5.412 1.00 96.12 222 PHE A N 1
ATOM 1765 C CA . PHE A 1 222 ? 11.699 -19.934 4.454 1.00 96.12 222 PHE A CA 1
ATOM 1766 C C . PHE A 1 222 ? 12.048 -18.979 3.302 1.00 96.12 222 PHE A C 1
ATOM 1768 O O . PHE A 1 222 ? 11.795 -19.295 2.138 1.00 96.12 222 PHE A O 1
ATOM 1775 N N . ARG A 1 223 ? 12.650 -17.814 3.589 1.00 96.00 223 ARG A N 1
ATOM 1776 C CA . ARG A 1 223 ? 13.052 -16.843 2.550 1.00 96.00 223 ARG A CA 1
ATOM 1777 C C . ARG A 1 223 ? 14.120 -17.410 1.618 1.00 96.00 223 ARG A C 1
ATOM 1779 O O . ARG A 1 223 ? 14.088 -17.136 0.415 1.00 96.00 223 ARG A O 1
ATOM 1786 N N . GLU A 1 224 ? 15.061 -18.182 2.149 1.00 95.69 224 GLU A N 1
ATOM 1787 C CA . GLU A 1 224 ? 16.083 -18.863 1.354 1.00 95.69 224 GLU A CA 1
ATOM 1788 C C . GLU A 1 224 ? 15.477 -19.974 0.487 1.00 95.69 224 GLU A C 1
ATOM 1790 O O . GLU A 1 224 ? 15.774 -20.043 -0.712 1.00 95.69 224 GLU A O 1
ATOM 1795 N N . ALA A 1 225 ? 14.564 -20.775 1.043 1.00 93.25 225 ALA A N 1
ATOM 1796 C CA . ALA A 1 225 ? 13.833 -21.807 0.315 1.00 93.25 225 ALA A CA 1
ATOM 1797 C C . ALA A 1 225 ? 12.959 -21.223 -0.810 1.00 93.25 225 ALA A C 1
ATOM 1799 O O . ALA A 1 225 ? 13.044 -21.697 -1.945 1.00 93.25 225 ALA A O 1
ATOM 1800 N N . ASP A 1 226 ? 12.193 -20.156 -0.549 1.00 92.19 226 ASP A N 1
ATOM 1801 C CA . ASP A 1 226 ? 11.389 -19.455 -1.566 1.00 92.19 226 ASP A CA 1
ATOM 1802 C C . ASP A 1 226 ? 12.283 -18.873 -2.673 1.00 92.19 226 ASP A C 1
ATOM 1804 O O . ASP A 1 226 ? 12.019 -19.048 -3.866 1.00 92.19 226 ASP A O 1
ATOM 1808 N N . ARG A 1 227 ? 13.416 -18.254 -2.308 1.00 92.31 227 ARG A N 1
ATOM 1809 C CA . ARG A 1 227 ? 14.395 -17.751 -3.285 1.00 92.31 227 ARG A CA 1
ATOM 1810 C C . ARG A 1 227 ? 14.958 -18.881 -4.149 1.00 92.31 227 ARG A C 1
ATOM 1812 O O . ARG A 1 227 ? 15.081 -18.704 -5.363 1.00 92.31 227 ARG A O 1
ATOM 1819 N N . LYS A 1 228 ? 15.291 -20.031 -3.556 1.00 92.56 228 LYS A N 1
ATOM 1820 C CA . LYS A 1 228 ? 15.791 -21.209 -4.280 1.00 92.56 228 LYS A CA 1
ATOM 1821 C C . LYS A 1 228 ? 14.722 -21.779 -5.214 1.00 92.56 228 LYS A C 1
ATOM 1823 O O . LYS A 1 228 ? 15.017 -21.983 -6.387 1.00 92.56 228 LYS A O 1
ATOM 1828 N N . ALA A 1 229 ? 13.486 -21.939 -4.742 1.00 88.62 229 ALA A N 1
ATOM 1829 C CA . ALA A 1 229 ? 12.357 -22.425 -5.537 1.00 88.62 229 ALA A CA 1
ATOM 1830 C C . ALA A 1 229 ? 12.040 -21.514 -6.737 1.00 88.62 229 ALA A C 1
ATOM 1832 O O . ALA A 1 229 ? 11.702 -21.992 -7.820 1.00 88.62 229 ALA A O 1
ATOM 1833 N N . ARG A 1 230 ? 12.195 -20.192 -6.580 1.00 87.44 230 ARG A N 1
ATOM 1834 C CA . ARG A 1 230 ? 12.054 -19.231 -7.687 1.00 87.44 230 ARG A CA 1
ATOM 1835 C C . ARG A 1 230 ? 13.165 -19.354 -8.727 1.00 87.44 230 ARG A C 1
ATOM 1837 O O . ARG A 1 230 ? 12.886 -19.149 -9.903 1.00 87.44 230 ARG A O 1
ATOM 1844 N N . ARG A 1 231 ? 14.395 -19.674 -8.307 1.00 89.56 231 ARG A N 1
ATOM 1845 C CA . ARG A 1 231 ? 15.554 -19.862 -9.199 1.00 89.56 231 ARG A CA 1
ATOM 1846 C C . ARG A 1 231 ? 15.507 -21.183 -9.960 1.00 89.56 231 ARG A C 1
ATOM 1848 O O . ARG A 1 231 ? 15.859 -21.207 -11.128 1.00 89.56 231 ARG A O 1
ATOM 1855 N N . THR A 1 232 ? 15.059 -22.264 -9.322 1.00 88.06 232 THR A N 1
ATOM 1856 C CA . THR A 1 232 ? 14.922 -23.588 -9.961 1.00 88.06 232 THR A CA 1
ATOM 1857 C C . THR A 1 232 ? 13.663 -23.715 -10.811 1.00 88.06 232 THR A C 1
ATOM 1859 O O . THR A 1 232 ? 13.388 -24.773 -11.379 1.00 88.06 232 THR A O 1
ATOM 1862 N N . ARG A 1 233 ? 12.864 -22.650 -10.895 1.00 83.38 233 ARG A N 1
ATOM 1863 C CA . ARG A 1 233 ? 11.668 -22.640 -11.714 1.00 83.38 233 ARG A CA 1
ATOM 1864 C C . ARG A 1 233 ? 12.081 -22.747 -13.186 1.00 83.38 233 ARG A C 1
ATOM 1866 O O . ARG A 1 233 ? 12.824 -21.878 -13.639 1.00 83.38 233 ARG A O 1
ATOM 1873 N N . PRO A 1 234 ? 11.570 -23.739 -13.941 1.00 79.81 234 PRO A N 1
ATOM 1874 C CA . PRO A 1 234 ? 11.828 -23.804 -15.371 1.00 79.81 234 PRO A CA 1
ATOM 1875 C C . PRO A 1 234 ? 11.395 -22.483 -16.002 1.00 79.81 234 PRO A C 1
ATOM 1877 O O . PRO A 1 234 ? 10.308 -21.969 -15.688 1.00 79.81 234 PRO A O 1
ATOM 1880 N N . GLU A 1 235 ? 12.273 -21.912 -16.831 1.00 75.56 235 GLU A N 1
ATOM 1881 C CA . GLU A 1 235 ? 11.979 -20.678 -17.547 1.00 75.56 235 GLU A CA 1
ATOM 1882 C C . GLU A 1 235 ? 10.625 -20.829 -18.232 1.00 75.56 235 GLU A C 1
ATOM 1884 O O . GLU A 1 235 ? 10.294 -21.872 -18.801 1.00 75.56 235 GLU A O 1
ATOM 1889 N N . ARG A 1 236 ? 9.775 -19.805 -18.106 1.00 71.56 236 ARG A N 1
ATOM 1890 C CA . ARG A 1 236 ? 8.489 -19.843 -18.796 1.00 71.56 236 ARG A CA 1
ATOM 1891 C C . ARG A 1 236 ? 8.788 -19.993 -20.288 1.00 71.56 236 ARG A C 1
ATOM 1893 O O . ARG A 1 236 ? 9.511 -19.135 -20.796 1.00 71.56 236 ARG A O 1
ATOM 1900 N N . PRO A 1 237 ? 8.217 -21.001 -20.976 1.00 65.75 237 PRO A N 1
ATOM 1901 C CA . PRO A 1 237 ? 8.400 -21.125 -22.413 1.00 65.75 237 PRO A CA 1
ATOM 1902 C C . PRO A 1 237 ? 8.037 -19.788 -23.056 1.00 65.75 237 PRO A C 1
ATOM 1904 O O . PRO A 1 237 ? 7.014 -19.175 -22.704 1.00 65.75 237 PRO A O 1
ATOM 1907 N N . LYS A 1 238 ? 8.935 -19.282 -23.910 1.00 71.81 238 LYS A N 1
ATOM 1908 C CA . LYS A 1 238 ? 8.736 -18.010 -24.603 1.00 71.81 238 LYS A CA 1
ATOM 1909 C C . LYS A 1 238 ? 7.420 -18.118 -25.370 1.00 71.81 238 LYS A C 1
ATOM 1911 O O . LYS A 1 238 ? 7.142 -19.101 -26.046 1.00 71.81 238 LYS A O 1
ATOM 1916 N N . ARG A 1 239 ? 6.560 -17.119 -25.186 1.00 55.94 239 ARG A N 1
ATOM 1917 C CA . ARG A 1 239 ? 5.211 -17.071 -25.757 1.00 55.94 239 ARG A CA 1
ATOM 1918 C C . ARG A 1 239 ? 5.339 -17.003 -27.288 1.00 55.94 239 ARG A C 1
ATOM 1920 O O . ARG A 1 239 ? 5.517 -15.910 -27.809 1.00 55.94 239 ARG A O 1
ATOM 1927 N 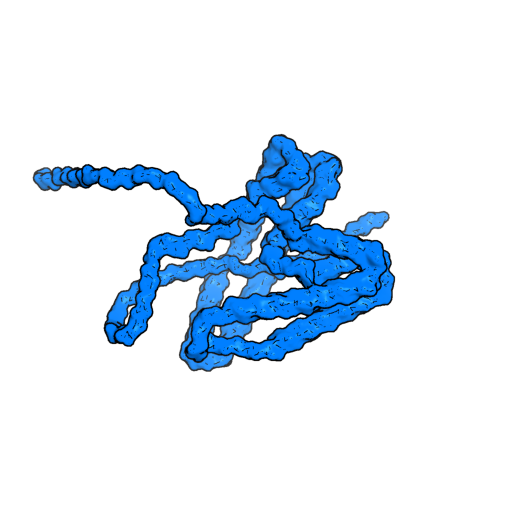N . GLY A 1 240 ? 5.313 -18.147 -27.972 1.00 61.84 240 GLY A N 1
ATOM 1928 C CA . GLY A 1 240 ? 5.519 -18.233 -29.424 1.00 61.84 240 GLY A CA 1
ATOM 1929 C C . GLY A 1 240 ? 5.665 -19.656 -29.975 1.00 61.84 240 GLY A C 1
ATOM 1930 O O . GLY A 1 240 ? 5.241 -19.908 -31.095 1.00 61.84 240 GLY A O 1
ATOM 1931 N N . GLU A 1 241 ? 6.167 -20.609 -29.189 1.00 59.09 241 GLU A N 1
ATOM 1932 C CA . GLU A 1 241 ? 6.341 -21.994 -29.649 1.00 59.09 241 GLU A CA 1
ATOM 1933 C C . GLU A 1 241 ? 5.106 -22.849 -29.329 1.00 59.09 241 GLU A C 1
ATOM 1935 O O . GLU A 1 241 ? 5.010 -23.432 -28.255 1.00 59.09 241 GLU A O 1
ATOM 1940 N N . GLY A 1 242 ? 4.134 -22.857 -30.250 1.00 54.53 242 GLY A N 1
ATOM 1941 C CA . GLY A 1 242 ? 3.224 -23.977 -30.566 1.00 54.53 242 GLY A CA 1
ATOM 1942 C C . GLY A 1 242 ? 2.287 -24.580 -29.503 1.00 54.53 242 GLY A C 1
ATOM 1943 O O . GLY A 1 242 ? 1.376 -25.315 -29.873 1.00 54.53 242 GLY A O 1
ATOM 1944 N N . GLU A 1 243 ? 2.445 -24.297 -28.212 1.00 53.66 243 GLU A N 1
ATOM 1945 C CA . GLU A 1 243 ? 1.689 -24.968 -27.152 1.00 53.66 243 GLU A CA 1
ATOM 1946 C C . GLU A 1 243 ? 0.370 -24.225 -26.866 1.00 53.66 243 GLU A C 1
ATOM 1948 O O . GLU A 1 243 ? 0.338 -23.156 -26.252 1.00 53.66 243 GLU A O 1
ATOM 1953 N N . GLU A 1 244 ? -0.716 -24.802 -27.382 1.00 58.59 244 GLU A N 1
ATOM 1954 C CA . GLU A 1 244 ? -2.131 -24.649 -27.019 1.00 58.59 244 GLU A CA 1
ATOM 1955 C C . GLU A 1 244 ? -2.421 -23.670 -25.853 1.00 58.59 244 GLU A C 1
ATOM 1957 O O . GLU A 1 244 ? -2.107 -23.911 -24.683 1.00 58.59 244 GLU A O 1
ATOM 1962 N N . ALA A 1 245 ? -3.059 -22.540 -26.182 1.00 59.34 245 ALA A N 1
ATOM 1963 C CA . ALA A 1 245 ? -3.219 -21.347 -25.341 1.00 59.34 245 ALA A CA 1
ATOM 1964 C C . ALA A 1 245 ? -4.037 -21.521 -24.035 1.00 59.34 245 ALA A C 1
ATOM 1966 O O . ALA A 1 245 ? -4.254 -20.538 -23.323 1.00 59.34 245 ALA A O 1
ATOM 1967 N N . ASP A 1 246 ? -4.452 -22.741 -23.686 1.00 56.56 246 ASP A N 1
ATOM 1968 C CA . ASP A 1 246 ? -5.443 -23.025 -22.640 1.00 56.56 246 ASP A CA 1
ATOM 1969 C C . ASP A 1 246 ? -4.850 -23.471 -21.282 1.00 56.56 246 ASP A C 1
ATOM 1971 O O . ASP A 1 246 ? -5.547 -23.603 -20.275 1.00 56.56 246 ASP A O 1
ATOM 1975 N N . LYS A 1 247 ? -3.522 -23.639 -21.179 1.00 59.75 247 LYS A N 1
ATOM 1976 C CA . LYS A 1 247 ? -2.843 -24.068 -19.931 1.00 59.75 247 LYS A CA 1
ATOM 1977 C C . LYS A 1 247 ? -2.230 -22.984 -19.007 1.00 59.75 247 LYS A C 1
ATOM 1979 O O . LYS A 1 247 ? -1.769 -23.358 -17.919 1.00 59.75 247 LYS A O 1
ATOM 1984 N N . PRO A 1 248 ? -2.192 -21.661 -19.301 1.00 63.16 248 PRO A N 1
ATOM 1985 C CA . PRO A 1 248 ? -1.504 -20.707 -18.424 1.00 63.16 248 PRO A CA 1
ATOM 1986 C C . PRO A 1 248 ? -2.205 -20.469 -17.080 1.00 63.16 248 PRO A C 1
ATOM 1988 O O . PRO A 1 248 ? -1.540 -20.055 -16.128 1.00 63.16 248 PRO A O 1
ATOM 1991 N N . GLN A 1 249 ? -3.512 -20.728 -16.979 1.00 66.50 249 GLN A N 1
ATOM 1992 C CA . GLN A 1 249 ? -4.261 -20.551 -15.732 1.00 66.50 249 GLN A CA 1
ATOM 1993 C C . GLN A 1 249 ? -3.975 -21.682 -14.735 1.00 66.50 249 GLN A C 1
ATOM 1995 O O . GLN A 1 249 ? -3.531 -21.405 -13.623 1.00 66.50 249 GLN A O 1
ATOM 2000 N N . ARG A 1 250 ? -4.039 -22.946 -15.182 1.00 70.81 250 ARG A N 1
ATOM 2001 C CA . ARG A 1 250 ? -3.713 -24.121 -14.351 1.00 70.81 250 ARG A CA 1
ATOM 2002 C C . ARG A 1 250 ? -2.304 -24.049 -13.744 1.00 70.81 250 ARG A C 1
ATOM 2004 O O . ARG A 1 250 ? -2.133 -24.356 -12.570 1.00 70.81 250 ARG A O 1
ATOM 2011 N N . ARG A 1 251 ? -1.306 -23.563 -14.503 1.00 70.25 251 ARG A N 1
ATOM 2012 C CA . ARG A 1 251 ? 0.077 -23.370 -14.006 1.00 70.25 251 ARG A CA 1
ATOM 2013 C C . ARG A 1 251 ? 0.194 -22.275 -12.932 1.00 70.25 251 ARG A C 1
ATOM 2015 O O . ARG A 1 251 ? 1.112 -22.323 -12.114 1.00 70.25 251 ARG A O 1
ATOM 2022 N N . ARG A 1 252 ? -0.674 -21.255 -12.945 1.00 73.56 252 ARG A N 1
ATOM 2023 C CA . ARG A 1 252 ? -0.699 -20.207 -11.904 1.00 73.56 252 ARG A CA 1
ATOM 2024 C C . ARG A 1 252 ? -1.337 -20.732 -10.627 1.00 73.56 252 ARG A C 1
ATOM 2026 O O . ARG A 1 252 ? -0.804 -20.468 -9.555 1.00 73.56 252 ARG A O 1
ATOM 2033 N N . ASP A 1 253 ? -2.416 -21.493 -10.754 1.00 75.38 253 ASP A N 1
ATOM 2034 C CA . ASP A 1 253 ? -3.142 -22.043 -9.609 1.00 75.38 253 ASP A CA 1
ATOM 2035 C C . ASP A 1 253 ? -2.309 -23.108 -8.891 1.00 75.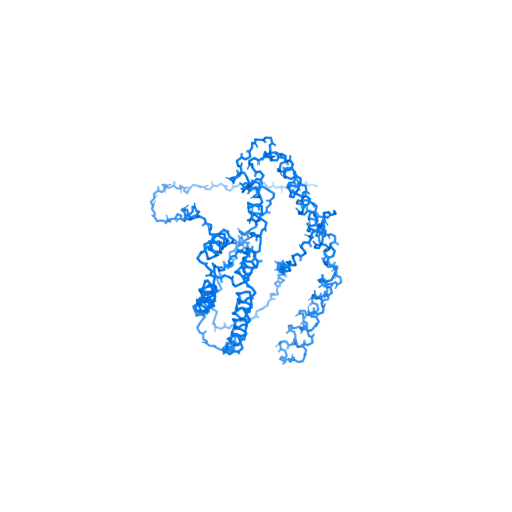38 253 ASP A C 1
ATOM 2037 O O . ASP A 1 253 ? -2.148 -23.042 -7.675 1.00 75.38 253 ASP A O 1
ATOM 2041 N N . SER A 1 254 ? -1.653 -24.005 -9.638 1.00 78.31 254 SER A N 1
ATOM 2042 C CA . SER A 1 254 ? -0.735 -24.992 -9.055 1.00 78.31 254 SER A CA 1
ATOM 2043 C C . SER A 1 254 ? 0.445 -24.343 -8.333 1.00 78.31 254 SER A C 1
ATOM 2045 O O . SER A 1 254 ? 0.930 -24.868 -7.335 1.00 78.31 254 SER A O 1
ATOM 2047 N N . GLN A 1 255 ? 0.932 -23.205 -8.837 1.00 80.06 255 GLN A N 1
ATOM 2048 C CA . GLN A 1 255 ? 2.004 -22.474 -8.172 1.00 80.06 255 GLN A CA 1
ATOM 2049 C C . GLN A 1 255 ? 1.501 -21.813 -6.890 1.00 80.06 255 GLN A C 1
ATOM 2051 O O . GLN A 1 255 ? 2.135 -21.966 -5.855 1.00 80.06 255 GLN A O 1
ATOM 2056 N N . ARG A 1 256 ? 0.347 -21.141 -6.945 1.00 80.50 256 ARG A N 1
ATOM 2057 C CA . ARG A 1 256 ? -0.274 -20.544 -5.757 1.00 80.50 256 ARG A CA 1
ATOM 2058 C C . ARG A 1 256 ? -0.471 -21.576 -4.655 1.00 80.50 256 ARG A C 1
ATOM 2060 O O . ARG A 1 256 ? -0.098 -21.302 -3.530 1.00 80.50 256 ARG A O 1
ATOM 2067 N N . MET A 1 257 ? -0.937 -22.780 -4.991 1.00 81.44 257 MET A N 1
ATOM 2068 C CA . MET A 1 257 ? -1.086 -23.862 -4.013 1.00 81.44 257 MET A CA 1
ATOM 2069 C C . MET A 1 257 ? 0.239 -24.293 -3.372 1.00 81.44 257 MET A C 1
ATOM 2071 O O . MET A 1 257 ? 0.262 -24.590 -2.183 1.00 81.44 257 MET A O 1
ATOM 2075 N N . ARG A 1 258 ? 1.346 -24.329 -4.129 1.00 82.38 258 ARG A N 1
ATOM 2076 C CA . ARG A 1 258 ? 2.673 -24.655 -3.573 1.00 82.38 258 ARG A CA 1
ATOM 2077 C C . ARG A 1 258 ? 3.193 -23.545 -2.667 1.00 82.38 258 ARG A C 1
ATOM 2079 O O . ARG A 1 258 ? 3.674 -23.841 -1.578 1.00 82.38 258 ARG A O 1
ATOM 2086 N N . ASP A 1 259 ? 3.070 -22.299 -3.115 1.00 85.94 259 ASP A N 1
ATOM 2087 C CA . ASP A 1 259 ? 3.482 -21.124 -2.348 1.00 85.94 259 ASP A CA 1
ATOM 2088 C C . ASP A 1 259 ? 2.656 -21.041 -1.044 1.00 85.94 259 ASP A C 1
ATOM 2090 O O . ASP A 1 259 ? 3.219 -20.859 0.033 1.00 85.94 259 ASP A O 1
ATOM 2094 N N . ASP A 1 260 ? 1.343 -21.294 -1.116 1.00 87.12 260 ASP A N 1
ATOM 2095 C CA . ASP A 1 260 ? 0.441 -21.362 0.041 1.00 87.12 260 ASP A CA 1
ATOM 2096 C C . ASP A 1 260 ? 0.767 -22.537 0.973 1.00 87.12 260 ASP A C 1
ATOM 2098 O O . ASP A 1 260 ? 0.704 -22.380 2.189 1.00 87.12 260 ASP A O 1
ATOM 2102 N N . ALA A 1 261 ? 1.141 -23.708 0.445 1.00 92.50 261 ALA A N 1
ATOM 2103 C CA . ALA A 1 261 ? 1.521 -24.859 1.264 1.00 92.50 261 ALA A CA 1
ATOM 2104 C C . ALA A 1 261 ? 2.826 -24.612 2.034 1.00 92.50 261 ALA A C 1
ATOM 2106 O O . ALA A 1 261 ? 2.907 -24.927 3.220 1.00 92.50 261 ALA A O 1
ATOM 2107 N N . ALA A 1 262 ? 3.831 -24.015 1.387 1.00 93.44 262 ALA A N 1
ATOM 2108 C CA . ALA A 1 262 ? 5.074 -23.636 2.054 1.00 93.44 262 ALA A CA 1
ATOM 2109 C C . ALA A 1 262 ? 4.826 -22.558 3.120 1.00 93.44 262 ALA A C 1
ATOM 2111 O O . ALA A 1 262 ? 5.361 -22.643 4.223 1.00 93.44 262 ALA A O 1
ATOM 2112 N N . ALA A 1 263 ? 3.990 -21.566 2.806 1.00 93.62 263 ALA A N 1
ATOM 2113 C CA . ALA A 1 263 ? 3.634 -20.504 3.738 1.00 93.62 263 ALA A CA 1
ATOM 2114 C C . ALA A 1 263 ? 2.813 -21.029 4.931 1.00 93.62 263 ALA A C 1
ATOM 2116 O O . ALA A 1 263 ? 3.044 -20.625 6.069 1.00 93.62 263 ALA A O 1
ATOM 2117 N N . LYS A 1 264 ? 1.911 -21.990 4.694 1.00 95.69 264 LYS A N 1
ATOM 2118 C CA . LYS A 1 264 ? 1.195 -22.713 5.750 1.00 95.69 264 LYS A CA 1
ATOM 2119 C C . LYS A 1 264 ? 2.153 -23.509 6.635 1.00 95.69 264 LYS A C 1
ATOM 2121 O O . LYS A 1 264 ? 2.018 -23.455 7.847 1.00 95.69 264 LYS A O 1
ATOM 2126 N N . LYS A 1 265 ? 3.136 -24.199 6.052 1.00 96.38 265 LYS A N 1
ATOM 2127 C CA . LYS A 1 265 ? 4.141 -24.922 6.837 1.00 96.38 265 LYS A CA 1
ATOM 2128 C C . LYS A 1 265 ? 4.910 -23.975 7.762 1.00 96.38 265 LYS A C 1
ATOM 2130 O O . LYS A 1 265 ? 5.001 -24.250 8.946 1.00 96.38 265 LYS A O 1
ATOM 2135 N N . LEU A 1 266 ? 5.387 -22.839 7.245 1.00 97.31 266 LEU A N 1
ATOM 2136 C CA . LEU A 1 266 ? 6.035 -21.817 8.074 1.00 97.31 266 LEU A CA 1
ATOM 2137 C C . LEU A 1 266 ? 5.123 -21.354 9.217 1.00 97.31 266 LEU A C 1
ATOM 2139 O O . LEU A 1 266 ? 5.586 -21.180 10.336 1.00 97.31 266 LEU A O 1
ATOM 2143 N N . TYR A 1 267 ? 3.836 -21.148 8.934 1.00 97.19 267 TYR A N 1
ATOM 2144 C CA . TYR A 1 267 ? 2.855 -20.790 9.952 1.00 97.19 267 TYR A CA 1
ATOM 2145 C C . TYR A 1 267 ? 2.753 -21.845 11.060 1.00 97.19 267 TYR A C 1
ATOM 2147 O O . TYR A 1 267 ? 2.826 -21.494 12.235 1.00 97.19 267 TYR A O 1
ATOM 2155 N N . ASP A 1 268 ? 2.630 -23.119 10.691 1.00 97.56 268 ASP A N 1
ATOM 2156 C CA . ASP A 1 268 ? 2.537 -24.231 11.640 1.00 97.56 268 ASP A CA 1
ATOM 2157 C C . ASP A 1 268 ? 3.848 -24.396 12.445 1.00 97.56 268 ASP A C 1
ATOM 2159 O O . ASP A 1 268 ? 3.800 -24.546 13.666 1.00 97.56 268 ASP A O 1
ATOM 2163 N N . ASP A 1 269 ? 5.011 -24.274 11.792 1.00 97.94 269 ASP A N 1
ATOM 2164 C CA . ASP A 1 269 ? 6.338 -24.359 12.424 1.00 97.94 269 ASP A CA 1
ATOM 2165 C C . ASP A 1 269 ? 6.556 -23.217 13.435 1.00 97.94 269 ASP A C 1
ATOM 2167 O O . ASP A 1 269 ? 7.070 -23.440 14.528 1.00 97.94 269 ASP A O 1
ATOM 2171 N N . VAL A 1 270 ? 6.127 -21.993 13.104 1.00 97.69 270 VAL A N 1
ATOM 2172 C CA . VAL A 1 270 ? 6.186 -20.846 14.024 1.00 97.69 270 VAL A CA 1
ATOM 2173 C C . VAL A 1 270 ? 5.287 -21.080 15.232 1.00 97.69 270 VAL A C 1
ATOM 2175 O O . VAL A 1 270 ? 5.723 -20.853 16.355 1.00 97.69 270 VAL A O 1
ATOM 2178 N N . LEU A 1 271 ? 4.053 -21.559 15.035 1.00 97.50 271 LEU A N 1
ATOM 2179 C CA . LEU A 1 271 ? 3.157 -21.852 16.156 1.00 97.50 271 LEU A CA 1
ATOM 2180 C C . LEU A 1 271 ? 3.734 -22.921 17.091 1.00 97.50 271 LEU A C 1
ATOM 2182 O O . LEU A 1 271 ? 3.555 -22.804 18.296 1.00 97.50 271 LEU A O 1
ATOM 2186 N N . ALA A 1 272 ? 4.451 -23.915 16.564 1.00 98.06 272 ALA A N 1
ATOM 2187 C CA . ALA A 1 272 ? 5.059 -24.972 17.369 1.00 98.06 272 ALA A CA 1
ATOM 2188 C C . ALA A 1 272 ? 6.167 -24.478 18.323 1.00 98.06 272 ALA A C 1
ATOM 2190 O O . ALA A 1 272 ? 6.451 -25.145 19.313 1.00 98.06 272 ALA A O 1
ATOM 2191 N N . VAL A 1 273 ? 6.780 -23.320 18.047 1.00 98.00 273 VAL A N 1
ATOM 2192 C CA . VAL A 1 273 ? 7.793 -22.686 18.918 1.00 98.00 273 VAL A CA 1
ATOM 2193 C C . VAL A 1 273 ? 7.147 -21.869 20.048 1.00 98.00 273 VAL A C 1
ATOM 2195 O O . VAL A 1 273 ? 7.774 -21.590 21.072 1.00 98.00 273 VAL A O 1
ATOM 2198 N N . LEU A 1 274 ? 5.888 -21.472 19.873 1.00 97.31 274 LEU A N 1
ATOM 2199 C CA . LEU A 1 274 ? 5.165 -20.593 20.788 1.00 97.31 274 LEU A CA 1
ATOM 2200 C C . LEU A 1 274 ? 4.408 -21.382 21.859 1.00 97.31 274 LEU A C 1
ATOM 2202 O O . LEU A 1 274 ? 3.945 -22.501 21.620 1.00 97.31 274 LEU A O 1
ATOM 2206 N N . THR A 1 275 ? 4.216 -20.766 23.027 1.00 97.88 275 THR A N 1
ATOM 2207 C CA . THR A 1 275 ? 3.335 -21.311 24.072 1.00 97.88 275 THR A CA 1
ATOM 2208 C C . THR A 1 275 ? 1.877 -21.303 23.608 1.00 97.88 275 THR A C 1
ATOM 2210 O O . THR A 1 275 ? 1.510 -20.560 22.698 1.00 97.88 275 THR A O 1
ATOM 2213 N N . GLU A 1 276 ? 1.009 -22.099 24.234 1.00 97.69 276 GLU A N 1
ATOM 2214 C CA . GLU A 1 276 ? -0.409 -22.172 23.843 1.00 97.69 276 GLU A CA 1
ATOM 2215 C C . GLU A 1 276 ? -1.120 -20.807 23.906 1.00 97.69 276 GLU A C 1
ATOM 2217 O O . GLU A 1 276 ? -1.895 -20.467 23.008 1.00 97.69 276 GLU A O 1
ATOM 2222 N N . GLU A 1 277 ? -0.799 -19.991 24.915 1.00 96.94 277 GLU A N 1
ATOM 2223 C CA . GLU A 1 277 ? -1.326 -18.629 25.064 1.00 96.94 277 GLU A CA 1
ATOM 2224 C C . GLU A 1 277 ? -0.883 -17.722 23.903 1.00 96.94 277 GLU A C 1
ATOM 2226 O O . GLU A 1 277 ? -1.712 -17.082 23.251 1.00 96.94 277 GLU A O 1
ATOM 2231 N N . GLN A 1 278 ? 0.412 -17.738 23.571 1.00 97.25 278 GLN A N 1
ATOM 2232 C CA . GLN A 1 278 ? 0.972 -16.987 22.444 1.00 97.25 278 GLN A CA 1
ATOM 2233 C C . GLN A 1 278 ? 0.392 -17.468 21.103 1.00 97.25 278 GLN A C 1
ATOM 2235 O O . GLN A 1 278 ? 0.085 -16.662 20.223 1.00 97.25 278 GLN A O 1
ATOM 2240 N N . GLN A 1 279 ? 0.188 -18.779 20.931 1.00 97.75 279 GLN A N 1
ATOM 2241 C CA . GLN A 1 279 ? -0.439 -19.338 19.732 1.00 97.75 279 GLN A CA 1
ATOM 2242 C C . GLN A 1 279 ? -1.871 -18.823 19.547 1.00 97.75 279 GLN A C 1
ATOM 2244 O O . GLN A 1 279 ? -2.271 -18.519 18.418 1.00 97.75 279 GLN A O 1
ATOM 2249 N N . ALA A 1 280 ? -2.655 -18.744 20.627 1.00 96.00 280 ALA A N 1
ATOM 2250 C CA . ALA A 1 280 ? -4.016 -18.213 20.590 1.00 96.00 280 ALA A CA 1
ATOM 2251 C C . ALA A 1 280 ? -4.027 -16.725 20.201 1.00 96.00 280 ALA A C 1
ATOM 2253 O O . ALA A 1 280 ? -4.834 -16.312 19.358 1.00 96.00 280 ALA A O 1
ATOM 2254 N N . GLU A 1 281 ? -3.087 -15.942 20.734 1.00 94.94 281 GLU A N 1
ATOM 2255 C CA . GLU A 1 281 ? -2.904 -14.532 20.379 1.00 94.94 281 GLU A CA 1
ATOM 2256 C C . GLU A 1 281 ? -2.543 -14.367 18.893 1.00 94.94 281 GLU A C 1
ATOM 2258 O O . GLU A 1 281 ? -3.230 -13.644 18.163 1.00 94.94 281 GLU A O 1
ATOM 2263 N N . VAL A 1 282 ? -1.546 -15.113 18.397 1.00 95.69 282 VAL A N 1
ATOM 2264 C CA . VAL A 1 282 ? -1.137 -15.086 16.981 1.00 95.69 282 VAL A CA 1
ATOM 2265 C C . VAL A 1 282 ? -2.284 -15.492 16.058 1.00 95.69 282 VAL A C 1
ATOM 2267 O O . VAL A 1 282 ? -2.519 -14.824 15.049 1.00 95.69 282 VAL A O 1
ATOM 2270 N N . LYS A 1 283 ? -3.027 -16.561 16.376 1.00 95.00 283 LYS A N 1
ATOM 2271 C CA . LYS A 1 283 ? -4.199 -17.002 15.593 1.00 95.00 283 LYS A CA 1
ATOM 2272 C C . LYS A 1 283 ? -5.258 -15.903 15.509 1.00 95.00 283 LYS A C 1
ATOM 2274 O O . LYS A 1 283 ? -5.734 -15.615 14.410 1.00 95.00 283 LYS A O 1
ATOM 2279 N N . THR A 1 284 ? -5.564 -15.260 16.634 1.00 91.56 284 THR A N 1
ATOM 2280 C CA . THR A 1 284 ? -6.551 -14.175 16.715 1.00 91.56 284 THR A CA 1
ATOM 2281 C C . THR A 1 284 ? -6.110 -12.964 15.895 1.00 91.56 284 THR A C 1
ATOM 2283 O O . THR A 1 284 ? -6.866 -12.470 15.057 1.00 91.56 284 THR A O 1
ATOM 2286 N N . MET A 1 285 ? -4.860 -12.519 16.059 1.00 87.12 285 MET A N 1
ATOM 2287 C CA . MET A 1 285 ? -4.306 -11.401 15.292 1.00 87.12 285 MET A CA 1
ATOM 2288 C C . MET A 1 285 ? -4.226 -11.706 13.791 1.00 87.12 285 MET A C 1
ATOM 2290 O O . MET A 1 285 ? -4.506 -10.830 12.976 1.00 87.12 285 MET A O 1
ATOM 2294 N N . MET A 1 286 ? -3.891 -12.939 13.402 1.00 91.62 286 MET A N 1
ATOM 2295 C CA . MET A 1 286 ? -3.859 -13.360 11.998 1.00 91.62 286 MET A CA 1
ATOM 2296 C C . MET A 1 286 ? -5.256 -13.441 11.381 1.00 91.62 286 MET A C 1
ATOM 2298 O O . MET A 1 286 ? -5.431 -13.054 10.226 1.00 91.62 286 MET A O 1
ATOM 2302 N N . GLU A 1 287 ? -6.268 -13.917 12.111 1.00 88.06 287 GLU A N 1
ATOM 2303 C CA . GLU A 1 287 ? -7.650 -13.936 11.617 1.00 88.06 287 GLU A CA 1
ATOM 2304 C C . GLU A 1 287 ? -8.189 -12.516 11.415 1.00 88.06 287 GLU A C 1
ATOM 2306 O O . GLU A 1 287 ? -8.716 -12.223 10.337 1.00 88.06 287 GLU A O 1
ATOM 2311 N N . LYS A 1 288 ? -7.947 -11.617 12.378 1.00 82.19 288 LYS A N 1
ATOM 2312 C CA . LYS A 1 288 ? -8.262 -10.186 12.258 1.00 82.19 288 LYS A CA 1
ATOM 2313 C C . LYS A 1 288 ? -7.527 -9.545 11.074 1.00 82.19 288 LYS A C 1
ATOM 2315 O O . LYS A 1 288 ? -8.142 -8.945 10.196 1.00 82.19 288 LYS A O 1
ATOM 2320 N N . ALA A 1 289 ? -6.211 -9.736 10.979 1.00 78.06 289 ALA A N 1
ATOM 2321 C CA . ALA A 1 289 ? -5.381 -9.048 9.990 1.00 78.06 289 ALA A CA 1
ATOM 2322 C C . ALA A 1 289 ? -5.452 -9.631 8.567 1.00 78.06 289 ALA A C 1
ATOM 2324 O O . ALA A 1 289 ? -5.223 -8.910 7.593 1.00 78.06 289 ALA A O 1
ATOM 2325 N N . SER A 1 290 ? -5.779 -10.918 8.412 1.00 77.12 290 SER A N 1
ATOM 2326 C CA . SER A 1 290 ? -6.043 -11.515 7.092 1.00 77.12 290 SER A CA 1
ATOM 2327 C C . SER A 1 290 ? -7.364 -11.031 6.493 1.00 77.12 290 SER A C 1
ATOM 2329 O O . SER A 1 290 ? -7.651 -11.330 5.332 1.00 77.12 290 SER A O 1
ATOM 2331 N N . GLY A 1 291 ? -8.142 -10.249 7.258 1.00 63.88 291 GLY A N 1
ATOM 2332 C CA . GLY A 1 291 ? -9.362 -9.613 6.797 1.00 63.88 291 GLY A CA 1
ATOM 2333 C C . GLY A 1 291 ? -10.285 -10.651 6.195 1.00 63.88 291 GLY A C 1
ATOM 2334 O O . GLY A 1 291 ? -10.760 -10.451 5.073 1.00 63.88 291 GLY A O 1
ATOM 2335 N N . LYS A 1 292 ? -10.449 -11.793 6.892 1.00 58.59 292 LYS A N 1
ATOM 2336 C CA . LYS A 1 292 ? -11.354 -12.885 6.528 1.00 58.59 292 LYS A CA 1
ATOM 2337 C C . LYS A 1 292 ? -12.747 -12.285 6.469 1.00 58.59 292 LYS A C 1
ATOM 2339 O O . LYS A 1 292 ? -13.497 -12.259 7.436 1.00 58.59 292 LYS A O 1
ATOM 2344 N N . ARG A 1 293 ? -13.021 -11.711 5.303 1.00 48.62 293 ARG A N 1
ATOM 2345 C CA . ARG A 1 293 ? -14.213 -10.972 4.959 1.00 48.62 293 ARG A CA 1
ATOM 2346 C C . ARG A 1 293 ? -15.320 -11.954 5.244 1.00 48.62 293 ARG A C 1
ATOM 2348 O O . ARG A 1 293 ? -15.421 -12.953 4.529 1.00 48.62 293 ARG A O 1
ATOM 2355 N N . GLY A 1 294 ? -16.051 -11.712 6.333 1.00 47.69 294 GLY A N 1
ATOM 2356 C CA . GLY A 1 294 ? -17.175 -12.542 6.716 1.00 47.69 294 GLY A CA 1
ATOM 2357 C C . GLY A 1 294 ? -17.965 -12.849 5.454 1.00 47.69 294 GLY A C 1
ATOM 2358 O O . GLY A 1 294 ? -18.172 -11.974 4.608 1.00 47.69 294 GLY A O 1
ATOM 2359 N N . GLU A 1 295 ? -18.317 -14.113 5.292 1.00 45.66 295 GLU A N 1
ATOM 2360 C CA . GLU A 1 295 ? -18.935 -14.743 4.127 1.00 45.66 295 GLU A CA 1
ATOM 2361 C C . GLU A 1 295 ? -20.347 -14.191 3.815 1.00 45.66 295 GLU A C 1
ATOM 2363 O O . GLU A 1 295 ? -21.222 -14.880 3.313 1.00 45.66 295 GLU A O 1
ATOM 2368 N N . ARG A 1 296 ? -20.608 -12.918 4.127 1.00 44.62 296 ARG A N 1
ATOM 2369 C CA . ARG A 1 296 ? -21.887 -12.217 4.010 1.00 44.62 296 ARG A CA 1
ATOM 2370 C C . ARG A 1 296 ? -22.085 -11.493 2.673 1.00 44.62 296 ARG A C 1
ATOM 2372 O O . ARG A 1 296 ? -23.130 -10.897 2.472 1.00 44.62 296 ARG A O 1
ATOM 2379 N N . GLY A 1 297 ? -21.137 -11.560 1.732 1.00 42.72 297 GLY A N 1
ATOM 2380 C CA . GLY A 1 297 ? -21.204 -10.800 0.469 1.00 42.72 297 GLY A CA 1
ATOM 2381 C C . GLY A 1 297 ? -21.293 -11.610 -0.829 1.00 42.72 297 GLY A C 1
ATOM 2382 O O . GLY A 1 297 ? -21.161 -11.025 -1.902 1.00 42.72 297 GLY A O 1
ATOM 2383 N N . ARG A 1 298 ? -21.445 -12.941 -0.772 1.00 45.16 298 ARG A N 1
ATOM 2384 C CA . ARG A 1 298 ? -21.519 -13.809 -1.970 1.00 45.16 298 ARG A CA 1
ATOM 2385 C C . ARG A 1 298 ? -22.911 -14.384 -2.262 1.00 45.16 298 ARG A C 1
ATOM 2387 O O . ARG A 1 298 ? -23.028 -15.245 -3.125 1.00 45.16 298 ARG A O 1
ATOM 2394 N N . ARG A 1 299 ? -23.966 -13.881 -1.616 1.00 45.47 299 ARG A N 1
ATOM 2395 C CA . ARG A 1 299 ? -25.350 -14.086 -2.075 1.00 45.47 299 ARG A CA 1
ATOM 2396 C C . ARG A 1 299 ? -25.684 -12.946 -3.035 1.00 45.47 299 ARG A C 1
ATOM 2398 O O . ARG A 1 299 ? -25.805 -11.811 -2.598 1.00 45.47 299 ARG A O 1
ATOM 2405 N N . GLY A 1 300 ? -25.719 -13.221 -4.336 1.00 43.09 300 GLY A N 1
ATOM 2406 C CA . GLY A 1 300 ? -25.990 -12.196 -5.352 1.00 43.09 300 GLY A CA 1
ATOM 2407 C C . GLY A 1 300 ? -25.255 -12.370 -6.681 1.00 43.09 300 GLY A C 1
ATOM 2408 O O . GLY A 1 300 ? -25.324 -11.485 -7.528 1.00 43.09 300 GLY A O 1
ATOM 2409 N N . ARG A 1 301 ? -24.570 -13.497 -6.921 1.00 43.25 301 ARG A N 1
ATOM 2410 C CA . ARG A 1 301 ? -24.569 -14.023 -8.291 1.00 43.25 301 ARG A CA 1
ATOM 2411 C C . ARG A 1 301 ? -25.944 -14.637 -8.476 1.00 43.25 301 ARG A C 1
ATOM 2413 O O . ARG A 1 301 ? -26.176 -15.736 -7.996 1.00 43.25 301 ARG A O 1
ATOM 2420 N N . GLY A 1 302 ? -26.848 -13.854 -9.056 1.00 42.94 302 GLY A N 1
ATOM 2421 C CA . GLY A 1 302 ? -28.069 -14.392 -9.620 1.00 42.94 302 GLY A CA 1
ATOM 2422 C C . GLY A 1 302 ? -27.670 -15.496 -10.585 1.00 42.94 302 GLY A C 1
ATOM 2423 O O . GLY A 1 302 ? -26.965 -15.240 -11.564 1.00 42.94 302 GLY A O 1
ATOM 2424 N N . ASP A 1 303 ? -28.069 -16.713 -10.245 1.00 41.25 303 ASP A N 1
ATOM 2425 C CA . ASP A 1 303 ? -28.371 -17.727 -11.231 1.00 41.25 303 ASP A CA 1
ATOM 2426 C C . ASP A 1 303 ? -29.350 -17.076 -12.209 1.00 41.25 303 ASP A C 1
ATOM 2428 O O . ASP A 1 303 ? -30.498 -16.777 -11.884 1.00 41.25 303 ASP A O 1
ATOM 2432 N N . ALA A 1 304 ? -28.836 -16.743 -13.389 1.00 47.75 304 ALA A N 1
ATOM 2433 C CA . ALA A 1 304 ? -29.612 -16.264 -14.519 1.00 47.75 304 ALA A CA 1
ATOM 2434 C C . ALA A 1 304 ? -30.268 -17.458 -15.228 1.00 47.75 304 ALA A C 1
ATOM 2436 O O . ALA A 1 304 ? -30.196 -17.561 -16.444 1.00 47.75 304 ALA A O 1
ATOM 2437 N N . ASP A 1 305 ? -30.882 -18.352 -14.454 1.00 52.34 305 ASP A N 1
ATOM 2438 C CA . ASP A 1 305 ? -31.634 -19.505 -14.933 1.00 52.34 305 ASP A CA 1
ATOM 2439 C C . ASP A 1 305 ? -32.956 -19.545 -14.163 1.00 52.34 305 ASP A C 1
ATOM 2441 O O . ASP A 1 305 ? -33.070 -20.165 -13.106 1.00 52.34 305 ASP A O 1
ATOM 2445 N N . GLY A 1 306 ? -33.971 -18.834 -14.665 1.00 41.78 306 GLY A N 1
ATOM 2446 C CA . GLY A 1 306 ? -35.300 -18.920 -14.064 1.00 41.78 306 GLY A CA 1
ATOM 2447 C C . GLY A 1 306 ? -36.315 -17.846 -14.443 1.00 41.78 306 GLY A C 1
ATOM 2448 O O . GLY A 1 306 ? -36.678 -17.049 -13.590 1.00 41.78 306 GLY A O 1
ATOM 2449 N N . ARG A 1 307 ? -36.858 -17.967 -15.661 1.00 43.50 307 ARG A N 1
ATOM 2450 C CA . ARG A 1 307 ? -38.274 -17.726 -16.019 1.00 43.50 307 ARG A CA 1
ATOM 2451 C C . ARG A 1 307 ? -38.808 -16.292 -16.203 1.00 43.50 307 ARG A C 1
ATOM 2453 O O . ARG A 1 307 ? -38.772 -15.447 -15.320 1.00 43.50 307 ARG A O 1
ATOM 2460 N N . ASP A 1 308 ? -39.424 -16.137 -17.378 1.00 49.12 308 ASP A N 1
ATOM 2461 C CA . ASP A 1 308 ? -40.700 -15.458 -17.633 1.00 49.12 308 ASP A CA 1
ATOM 2462 C C . ASP A 1 308 ? -40.793 -13.951 -17.341 1.00 49.12 308 ASP A C 1
ATOM 2464 O O . ASP A 1 308 ? -41.431 -13.501 -16.394 1.00 49.12 308 ASP A O 1
ATOM 2468 N N . GLY A 1 309 ? -40.238 -13.152 -18.257 1.00 36.41 309 GLY A N 1
ATOM 2469 C CA . GLY A 1 309 ? -40.679 -11.775 -18.496 1.00 36.41 309 GLY A CA 1
ATOM 2470 C C . GLY A 1 309 ? -41.408 -11.688 -19.846 1.00 36.41 309 GLY A C 1
ATOM 2471 O O . GLY A 1 309 ? -40.792 -12.017 -20.861 1.00 36.41 309 GLY A O 1
ATOM 2472 N N . PRO A 1 310 ? -42.692 -11.281 -19.898 1.00 48.72 310 PRO A N 1
ATOM 2473 C CA . PRO A 1 310 ? -43.483 -11.285 -21.122 1.00 48.72 310 PRO A CA 1
ATOM 2474 C C . PRO A 1 310 ? -43.086 -10.151 -22.078 1.00 48.72 310 PRO A C 1
ATOM 2476 O O . PRO A 1 310 ? -42.541 -9.122 -21.680 1.00 48.72 310 PRO A O 1
ATOM 2479 N N . GLY A 1 311 ? -43.386 -10.399 -23.354 1.00 47.56 311 GLY A N 1
ATOM 2480 C CA . GLY A 1 311 ? -43.156 -9.589 -24.548 1.00 47.56 311 GLY A CA 1
ATOM 2481 C C . GLY A 1 311 ? -42.924 -8.088 -24.373 1.00 47.56 311 GLY A C 1
ATOM 2482 O O . GLY A 1 311 ? -43.786 -7.349 -23.905 1.00 47.56 311 GLY A O 1
ATOM 2483 N N . ARG A 1 312 ? -41.805 -7.614 -24.930 1.00 43.88 312 ARG A N 1
ATOM 2484 C CA . ARG A 1 312 ? -41.769 -6.274 -25.518 1.00 43.88 312 ARG A CA 1
ATOM 2485 C C . ARG A 1 312 ? -42.071 -6.400 -26.998 1.00 43.88 312 ARG A C 1
ATOM 2487 O O . ARG A 1 312 ? -41.254 -6.883 -27.780 1.00 43.88 312 ARG A O 1
ATOM 2494 N N . PHE A 1 313 ? -43.299 -6.003 -27.307 1.00 44.12 313 PHE A N 1
ATOM 2495 C CA . PHE A 1 313 ? -43.790 -5.721 -28.636 1.00 44.12 313 PHE A CA 1
ATOM 2496 C C . PHE A 1 313 ? -42.805 -4.843 -29.401 1.00 44.12 313 PHE A C 1
ATOM 2498 O O . PHE A 1 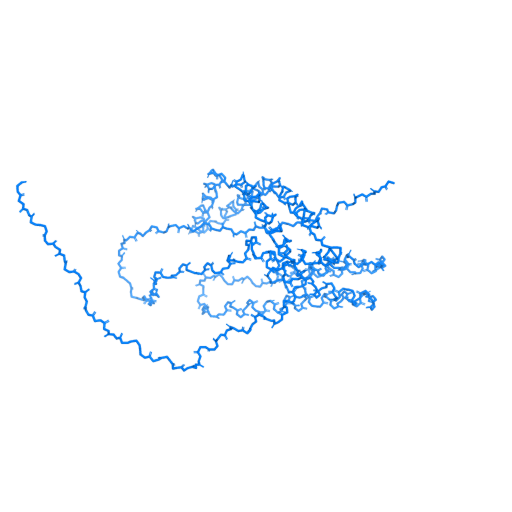313 ? -42.223 -3.886 -28.885 1.00 44.12 313 PHE A O 1
ATOM 2505 N N . ARG A 1 314 ? -42.626 -5.253 -30.647 1.00 49.75 314 ARG A N 1
ATOM 2506 C CA . ARG A 1 314 ? -41.890 -4.589 -31.699 1.00 49.75 314 ARG A CA 1
ATOM 2507 C C . ARG A 1 314 ? -42.920 -3.769 -32.472 1.00 49.75 314 ARG A C 1
ATOM 2509 O O . ARG A 1 314 ? -43.412 -4.230 -33.489 1.00 49.75 314 ARG A O 1
ATOM 2516 N N . ASP A 1 315 ? -43.229 -2.589 -31.960 1.00 46.88 315 ASP A N 1
ATOM 2517 C CA . ASP A 1 315 ? -43.871 -1.507 -32.707 1.00 46.88 315 ASP A CA 1
ATOM 2518 C C . ASP A 1 315 ? -42.796 -0.419 -32.816 1.00 46.88 315 ASP A C 1
ATOM 2520 O O . ASP A 1 315 ? -42.101 -0.134 -31.844 1.00 46.88 315 ASP A O 1
ATOM 2524 N N . GLY A 1 316 ? -42.493 0.196 -33.942 1.00 40.66 316 GLY A N 1
ATOM 2525 C CA . GLY A 1 316 ? -43.251 0.419 -35.156 1.00 40.66 316 GLY A CA 1
ATOM 2526 C C . GLY A 1 316 ? -42.705 1.740 -35.695 1.00 40.66 316 GLY A C 1
ATOM 2527 O O . GLY A 1 316 ? -42.330 2.624 -34.923 1.00 40.66 316 GLY A O 1
ATOM 2528 N N . ASP A 1 317 ? -42.562 1.818 -37.009 1.00 51.09 317 ASP A N 1
ATOM 2529 C CA . ASP A 1 317 ? -42.055 2.957 -37.762 1.00 51.09 317 ASP A CA 1
ATOM 2530 C C . ASP A 1 317 ? -42.478 4.328 -37.225 1.00 51.09 317 ASP A C 1
ATOM 2532 O O . ASP A 1 317 ? -43.660 4.612 -37.048 1.00 51.09 317 ASP A O 1
ATOM 2536 N N . SER A 1 318 ? -41.505 5.225 -37.075 1.00 49.41 318 SER A N 1
ATOM 2537 C CA . SER A 1 318 ? -41.710 6.669 -37.211 1.00 49.41 318 SER A CA 1
ATOM 2538 C C . SER A 1 318 ? -40.370 7.335 -37.504 1.00 49.41 318 SER A C 1
ATOM 2540 O O . SER A 1 318 ? -39.657 7.792 -36.614 1.00 49.41 318 SER A O 1
ATOM 2542 N N . GLN A 1 319 ? -40.014 7.366 -38.789 1.00 46.88 319 GLN A N 1
ATOM 2543 C CA . GLN A 1 319 ? -39.024 8.309 -39.296 1.00 46.88 319 GLN A CA 1
ATOM 2544 C C . GLN A 1 319 ? -39.580 9.738 -39.180 1.00 46.88 319 GLN A C 1
ATOM 2546 O O . GLN A 1 319 ? -40.654 10.007 -39.726 1.00 46.88 319 GLN A O 1
ATOM 2551 N N . PRO A 1 320 ? -38.871 10.690 -38.553 1.00 53.06 320 PRO A N 1
ATOM 2552 C CA . PRO A 1 320 ? -39.169 12.098 -38.753 1.00 53.06 320 PRO A CA 1
ATOM 2553 C C . PRO A 1 320 ? -38.691 12.524 -40.149 1.00 53.06 320 PRO A C 1
ATOM 2555 O O . PRO A 1 320 ? -37.504 12.455 -40.477 1.00 53.06 320 PRO A O 1
ATOM 2558 N N . LYS A 1 321 ? -39.647 12.953 -40.981 1.00 54.53 321 LYS A N 1
ATOM 2559 C CA . LYS A 1 321 ? -39.416 13.599 -42.279 1.00 54.53 321 LYS A CA 1
ATOM 2560 C C . LYS A 1 321 ? -38.472 14.796 -42.109 1.00 54.53 321 LYS A C 1
ATOM 2562 O O . LYS A 1 321 ? -38.739 15.686 -41.305 1.00 54.53 321 LYS A O 1
ATOM 2567 N N . LYS A 1 322 ? -37.404 14.834 -42.913 1.00 58.03 322 LYS A N 1
ATOM 2568 C CA . LYS A 1 322 ? -36.618 16.047 -43.185 1.00 58.03 322 LYS A CA 1
ATOM 2569 C C . LYS A 1 322 ? -37.547 17.134 -43.750 1.00 58.03 322 LYS A C 1
ATOM 2571 O O . LYS A 1 322 ? -38.220 16.846 -44.742 1.00 58.03 322 LYS A O 1
ATOM 2576 N N . PRO A 1 323 ? -37.570 18.361 -43.208 1.00 56.50 323 PRO A N 1
ATOM 2577 C CA . PRO A 1 323 ? -38.065 19.500 -43.962 1.00 56.50 323 PRO A CA 1
ATOM 2578 C C . PRO A 1 323 ? -37.045 19.860 -45.048 1.00 56.50 323 PRO A C 1
ATOM 2580 O O . PRO A 1 323 ? -35.847 19.987 -44.789 1.00 56.50 323 PRO A O 1
ATOM 2583 N N . ALA A 1 324 ? -37.545 19.958 -46.277 1.00 55.03 324 ALA A N 1
ATOM 2584 C CA . ALA A 1 324 ? -36.859 20.582 -47.391 1.00 55.03 324 ALA A CA 1
ATOM 2585 C C . ALA A 1 324 ? -36.725 22.078 -47.088 1.00 55.03 324 ALA A C 1
ATOM 2587 O O . ALA A 1 324 ? -37.741 22.749 -46.924 1.00 55.03 324 ALA A O 1
ATOM 2588 N N . ASN A 1 325 ? -35.494 22.583 -47.007 1.00 55.56 325 ASN A N 1
ATOM 2589 C CA . ASN A 1 325 ? -35.263 24.002 -47.227 1.00 55.56 325 ASN A CA 1
ATOM 2590 C C . ASN A 1 325 ? -35.023 24.183 -48.718 1.00 55.56 325 ASN A C 1
ATOM 2592 O O . ASN A 1 325 ? -34.054 23.671 -49.276 1.00 55.56 325 ASN A O 1
ATOM 2596 N N . SER A 1 326 ? -36.006 24.844 -49.309 1.00 49.66 326 SER A N 1
ATOM 2597 C CA . SER A 1 326 ? -35.991 25.526 -50.586 1.00 49.66 326 SER A CA 1
ATOM 2598 C C . SER A 1 326 ? -34.880 26.570 -50.630 1.00 49.66 326 SER A C 1
ATOM 2600 O O . SER A 1 326 ? -34.727 27.355 -49.691 1.00 49.66 326 SER A O 1
ATOM 2602 N N . ASP A 1 327 ? -34.158 26.574 -51.743 1.00 60.88 327 ASP A N 1
ATOM 2603 C CA . ASP A 1 327 ? -33.571 27.775 -52.319 1.00 60.88 327 ASP A CA 1
ATOM 2604 C C . ASP A 1 327 ? -34.684 28.800 -52.593 1.00 60.88 327 ASP A C 1
ATOM 2606 O O . ASP A 1 327 ? -35.723 28.424 -53.134 1.00 60.88 327 ASP A O 1
ATOM 2610 N N . ASP A 1 328 ? -34.470 30.060 -52.214 1.00 58.31 328 ASP A N 1
ATOM 2611 C CA . ASP A 1 328 ? -34.839 31.220 -53.032 1.00 58.31 328 ASP A CA 1
ATOM 2612 C C . ASP A 1 328 ? -34.160 32.497 -52.491 1.00 58.31 328 ASP A C 1
ATOM 2614 O O . ASP A 1 328 ? -34.229 32.788 -51.294 1.00 58.31 328 ASP A O 1
ATOM 2618 N N . GLU A 1 329 ? -33.541 33.201 -53.448 1.00 52.12 329 GLU A N 1
ATOM 2619 C CA . GLU A 1 329 ? -32.928 34.551 -53.480 1.00 52.12 329 GLU A CA 1
ATOM 2620 C C . GLU A 1 329 ? -31.566 34.831 -52.815 1.00 52.12 329 GLU A C 1
ATOM 2622 O O . GLU A 1 329 ? -31.452 34.938 -51.572 1.00 52.12 329 GLU A O 1
#

Radius of gyration: 28.09 Å; chains: 1; bounding box: 67×60×84 Å

pLDDT: mean 77.61, std 22.56, range [31.86, 98.06]

Sequence (329 aa):
MKSHRIMIGFCVLLAGLCSTPVSAQSDKGEDGPGIRPRRPEGPDGLQRRGGRRNRGADAQLAKLNDALKLDETQKNEVQALLKAHEAKIREIRDGFRPSPEELEEMEAIREDLRRARDENDTELMAKCRDRMRAAREARNERMAPAREAIETAEAKLHDDIIEKLNDDQKKDFDEVWTEVMDSRGRRGASKYDPRLLQRVVSRVKGLSTEQEESVDKLFKDFREADRKARRTRPERPKRGEGEEADKPQRRRDSQRMRDDAAAKKLYDDVLAVLTEEQQAEVKTMMEKASGKRGERGRRGRGDADGRDGPGRFRDGDSQPKKPANSDDE

Secondary structure (DSSP, 8-state):
-----------------PPPPP----------S---------TTTT---TTSTT-SHHHHHHHHHHHH---HHHHHHHHHHHHHHHHHHHHHHHHTPPPHHHHHHHHHHHHHHHHHHHTT-HHHHHHHHHHHHHHHHHHHHHTHHHHHHHHHHHHHHHHHHHTTS-HHHHHHHHHHHHHHHHTTT-TT--TT-HHHHHHHHTT-TT--HHHHHHHHHHHHHHHHHHHHHHHSSPPPPPTTSS--TT-HHHHHHHHHHHHHHHHHHHHHHHHHHS-HHHHHHHHHHHHHHTT---S-S-TT---S--------------PPPPPP-----